Protein AF-A0A9D7TM06-F1 (afdb_monomer)

Secondary structure (DSSP, 8-state):
------PPPHHHHHHHHHHHHHH-TT--HHHHHHHHHHHHHHHHTTT-SSB---HHHHHHHHT---HHHHHHHHHHHHHTTSEEEE---STTS--EEEEPEEEEETTEEEEEEEEETT-S-S-TTSTTS----------------HHHHTTSBTTTB-EEEEEEEEEETTS-EEE--------TTT-TTT-----TT---GGG----S-----------S--TTPPPPTT----S--

Sequence (237 aa):
MSKSINQVNYIRHLENFLSIVNYGDFIHFGHVALYVSLFRIWNINYFANPFSPSRGEIMSHAGIKSKDAFYRNLKELDALDLIRYYPSKSRYEHSYYCISTIEHLESGFRVDVWGLTHHNSLNKTIQSKIDFQTSAVEPQNKEVDINTKAKLFNGKGSLILEKSIFIDYSGHQKELRKNSTFNPLTDPRYASQIDNRISSPSNNSNHANHQNSQSGRSGLRPPGVQIDPDADYSVPL

Radius of gyration: 30.17 Å; Cα contacts (8 Å, |Δi|>4): 228; chains: 1; bounding box: 65×82×49 Å

Nearest PDB structures (foldseek):
  5hs7-assembly1_A  TM=6.155E-01  e=6.473E-02  Bacillus subtilis subsp. subtilis str. 168
  5hs8-assembly1_A  TM=6.805E-01  e=2.279E-01  Bacillus subtilis subsp. subtilis str. 168
  7bze-assembly1_A-2  TM=7.082E-01  e=2.896E-01  Bacillus subtilis subsp. subtilis str. 168
  2fsw-assembly1_A  TM=4.999E-01  e=6.873E-02  Porphyromonas gingivalis W83
  7bzg-assembly3_J  TM=7.205E-01  e=4.405E-01  Bacillus subtilis subsp. subtilis str. 168

pLDDT: mean 72.74, std 21.74, range [31.0, 97.81]

Solvent-accessible surface area (backbone atoms only — not comparable to full-atom values): 15321 Å² total; per-residue (Å²): 131,84,76,73,76,77,77,83,52,68,66,61,38,51,51,50,49,54,49,51,48,72,48,23,93,85,59,49,74,63,40,53,34,44,49,55,28,50,49,52,53,31,53,77,52,72,66,47,70,71,40,65,75,55,69,67,58,46,27,61,65,32,70,50,86,50,68,66,60,49,55,48,39,50,52,52,37,32,74,67,53,51,32,35,79,46,82,50,93,47,98,91,47,74,37,40,37,22,68,34,49,61,44,83,50,100,74,28,34,40,38,42,26,37,41,57,43,83,63,92,78,78,66,90,78,64,77,83,74,80,88,83,80,91,73,94,72,80,86,78,80,73,82,74,52,71,74,61,55,74,61,26,58,92,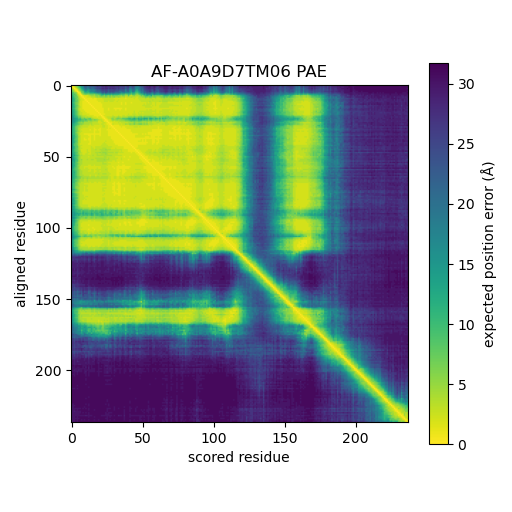72,63,21,43,83,42,78,72,50,44,36,34,36,36,71,82,50,52,77,44,73,57,73,74,76,73,73,82,44,85,90,74,39,78,92,60,55,65,73,76,65,82,76,80,60,69,85,83,76,73,72,90,77,87,80,89,72,87,79,72,87,76,84,74,71,96,67,83,90,84,76,84,80,69,90,84,68,82,81,85,70,83,132

Structure (mmCIF, N/CA/C/O backbone):
data_AF-A0A9D7TM06-F1
#
_entry.id   AF-A0A9D7TM06-F1
#
loop_
_atom_site.group_PDB
_atom_site.id
_atom_site.type_symbol
_atom_site.label_atom_id
_atom_site.label_alt_id
_atom_site.label_comp_id
_atom_site.label_asym_id
_atom_site.label_entity_id
_atom_site.label_seq_id
_atom_site.pdbx_PDB_ins_code
_atom_site.Cartn_x
_atom_site.Cartn_y
_atom_site.Cartn_z
_atom_site.occupancy
_atom_site.B_iso_or_equiv
_atom_site.auth_seq_id
_atom_site.auth_comp_id
_atom_site.auth_asym_id
_atom_site.auth_atom_id
_atom_site.pdbx_PDB_model_num
ATOM 1 N N . MET A 1 1 ? -22.746 -13.713 -13.845 1.00 31.02 1 MET A N 1
ATOM 2 C CA . MET A 1 1 ? -22.712 -12.264 -13.552 1.00 31.02 1 MET A CA 1
ATOM 3 C C . MET A 1 1 ? -21.279 -11.868 -13.239 1.00 31.02 1 MET A C 1
ATOM 5 O O . MET A 1 1 ? -20.796 -12.155 -12.151 1.00 31.02 1 MET A O 1
ATOM 9 N N . SER A 1 2 ? -20.569 -11.292 -14.209 1.00 32.03 2 SER A N 1
ATOM 10 C CA . SER A 1 2 ? -19.264 -10.675 -13.972 1.00 32.03 2 SER A CA 1
ATOM 11 C C . SER A 1 2 ? -19.482 -9.476 -13.056 1.00 32.03 2 SER A C 1
ATOM 13 O O . SER A 1 2 ? -20.069 -8.480 -13.476 1.00 32.03 2 SER A O 1
ATOM 15 N N . LYS A 1 3 ? -19.084 -9.598 -11.787 1.00 37.78 3 LYS A N 1
ATOM 16 C CA . LYS A 1 3 ? -19.071 -8.479 -10.846 1.00 37.78 3 LYS A CA 1
ATOM 17 C C . LYS A 1 3 ? -18.217 -7.389 -11.498 1.00 37.78 3 LYS A C 1
ATOM 19 O O . LYS A 1 3 ? -17.018 -7.586 -11.670 1.00 37.78 3 LYS A O 1
ATOM 24 N N . SER A 1 4 ? -18.858 -6.314 -11.958 1.00 38.81 4 SER A N 1
ATOM 25 C CA . SER A 1 4 ? -18.178 -5.096 -12.395 1.00 38.81 4 SER A CA 1
ATOM 26 C C . SER A 1 4 ? -17.166 -4.758 -11.307 1.00 38.81 4 SER A C 1
ATOM 28 O O . SER A 1 4 ? -17.556 -4.599 -10.149 1.00 38.81 4 SER A O 1
ATOM 30 N N . ILE A 1 5 ? -15.876 -4.739 -11.646 1.00 53.94 5 ILE A N 1
ATOM 31 C CA . ILE A 1 5 ? -14.849 -4.227 -10.744 1.00 53.94 5 ILE A CA 1
ATOM 32 C C . ILE A 1 5 ? -15.263 -2.781 -10.488 1.00 53.94 5 ILE A C 1
ATOM 34 O O . ILE A 1 5 ? -15.218 -1.966 -11.406 1.00 53.94 5 ILE A O 1
ATOM 38 N N . ASN A 1 6 ? -15.769 -2.494 -9.286 1.00 60.62 6 ASN A N 1
ATOM 39 C CA . ASN A 1 6 ? -16.094 -1.136 -8.876 1.00 60.62 6 ASN A CA 1
ATOM 40 C C . ASN A 1 6 ? -14.833 -0.303 -9.086 1.00 60.62 6 ASN A C 1
ATOM 42 O O . ASN A 1 6 ? -13.817 -0.517 -8.426 1.00 60.62 6 ASN A O 1
ATOM 46 N N . GLN A 1 7 ? -14.882 0.589 -10.070 1.00 79.44 7 GLN A N 1
ATOM 47 C CA . GLN A 1 7 ? -13.767 1.452 -10.408 1.00 79.44 7 GLN A CA 1
ATOM 48 C C . GLN A 1 7 ? -13.415 2.289 -9.173 1.00 79.44 7 GLN A C 1
ATOM 50 O O . GLN A 1 7 ? -14.271 2.987 -8.624 1.00 79.44 7 GLN A O 1
ATOM 55 N N . VAL A 1 8 ? -12.167 2.188 -8.708 1.00 85.19 8 V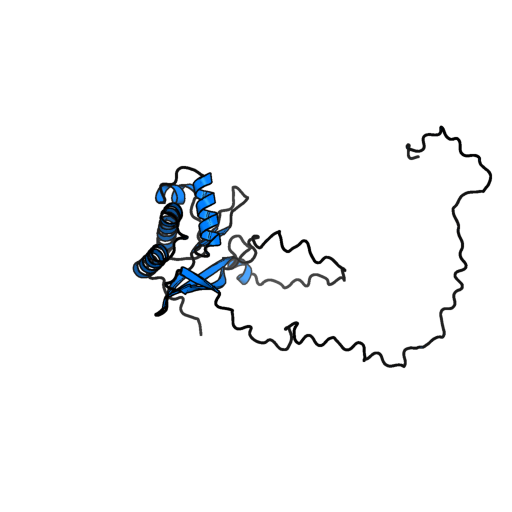AL A N 1
ATOM 56 C CA . VAL A 1 8 ? -11.709 2.909 -7.516 1.00 85.19 8 VAL A CA 1
ATOM 57 C C . VAL A 1 8 ? -11.765 4.407 -7.798 1.00 85.19 8 VAL A C 1
ATOM 59 O O . VAL A 1 8 ? -11.163 4.904 -8.750 1.00 85.19 8 VAL A O 1
ATOM 62 N N . ASN A 1 9 ? -12.495 5.141 -6.964 1.00 91.62 9 ASN A N 1
ATOM 63 C CA . ASN A 1 9 ? -12.506 6.595 -7.014 1.00 91.62 9 ASN A CA 1
ATOM 64 C C . ASN A 1 9 ? -11.361 7.131 -6.148 1.00 91.62 9 ASN A C 1
ATOM 66 O O . ASN A 1 9 ? -11.360 6.915 -4.937 1.00 91.62 9 ASN A O 1
ATOM 70 N N . TYR A 1 10 ? -10.423 7.852 -6.770 1.00 92.81 10 TYR A N 1
ATOM 71 C CA . TYR A 1 10 ? -9.240 8.399 -6.101 1.00 92.81 10 TYR A CA 1
ATOM 72 C C . TYR A 1 10 ? -9.589 9.224 -4.855 1.00 92.81 10 TYR A C 1
ATOM 74 O O . TYR A 1 10 ? -9.059 8.979 -3.776 1.00 92.81 10 TYR A O 1
ATOM 82 N N . ILE A 1 11 ? -10.499 10.190 -5.011 1.00 94.50 11 ILE A N 1
ATOM 83 C CA . ILE A 1 11 ? -10.832 11.163 -3.966 1.00 94.50 11 ILE A CA 1
ATOM 84 C C . ILE A 1 11 ? -11.538 10.460 -2.811 1.00 94.50 11 ILE A C 1
ATOM 86 O O . ILE A 1 11 ? -11.155 10.637 -1.662 1.00 94.50 11 ILE A O 1
ATOM 90 N N . ARG A 1 12 ? -12.533 9.616 -3.114 1.00 94.38 12 ARG A N 1
ATOM 91 C CA . ARG A 1 12 ? -13.278 8.893 -2.073 1.00 94.38 12 ARG A CA 1
ATOM 92 C C . ARG A 1 12 ? -12.391 7.922 -1.310 1.00 94.38 12 ARG A C 1
ATOM 94 O O . ARG A 1 12 ? -12.513 7.825 -0.100 1.00 94.38 12 ARG A O 1
ATOM 101 N N . HIS A 1 13 ? -11.517 7.194 -2.000 1.00 95.06 13 HIS A N 1
ATOM 102 C CA . HIS A 1 13 ? -10.634 6.235 -1.341 1.00 95.06 13 HIS A CA 1
ATOM 103 C C . HIS A 1 13 ? -9.635 6.945 -0.417 1.00 95.06 13 HIS A C 1
ATOM 105 O O . HIS A 1 13 ? -9.478 6.530 0.730 1.00 95.06 13 HIS A O 1
ATOM 111 N N . LEU A 1 14 ? -9.066 8.073 -0.861 1.00 95.94 14 LEU A N 1
ATOM 112 C CA . LEU A 1 14 ? -8.208 8.909 -0.021 1.00 95.94 14 LEU A CA 1
ATOM 113 C C . LEU A 1 14 ? -8.959 9.475 1.192 1.00 95.94 14 LEU A C 1
ATOM 115 O O . LEU A 1 14 ? -8.451 9.387 2.304 1.00 95.94 14 LEU A O 1
ATOM 119 N N . GLU A 1 15 ? -10.165 10.009 0.996 1.00 95.56 15 GLU A N 1
ATOM 120 C CA . GLU A 1 15 ? -10.996 10.542 2.084 1.00 95.56 15 GLU A CA 1
ATOM 121 C C . GLU A 1 15 ? -11.345 9.458 3.111 1.00 95.56 15 GLU A C 1
ATOM 123 O O . GLU A 1 15 ? -11.234 9.669 4.320 1.00 95.56 15 GLU A O 1
ATOM 128 N N . ASN A 1 16 ? -11.695 8.259 2.638 1.00 94.81 16 ASN A N 1
ATOM 129 C CA . ASN A 1 16 ? -11.976 7.119 3.503 1.00 94.81 16 ASN A CA 1
ATOM 130 C C . ASN A 1 16 ? -10.738 6.714 4.309 1.00 94.81 16 ASN A C 1
ATOM 132 O O . ASN A 1 16 ? -10.839 6.451 5.505 1.00 94.81 16 ASN A O 1
ATOM 136 N N . PHE A 1 17 ? -9.562 6.685 3.677 1.00 95.50 17 PHE A N 1
ATOM 137 C CA . PHE A 1 17 ? -8.311 6.417 4.378 1.00 95.50 17 PHE A CA 1
ATOM 138 C C . PHE A 1 17 ? -8.023 7.482 5.443 1.00 95.50 17 PHE A C 1
ATOM 140 O O . PHE A 1 17 ? -7.767 7.130 6.590 1.00 95.50 17 PHE A O 1
ATOM 147 N N . LEU A 1 18 ? -8.108 8.771 5.103 1.00 95.06 18 LEU A N 1
ATOM 148 C CA . LEU A 1 18 ? -7.878 9.864 6.055 1.00 95.06 18 LEU A CA 1
ATOM 149 C C . LEU A 1 18 ? -8.887 9.851 7.209 1.00 95.06 18 LEU A C 1
ATOM 151 O O . LEU A 1 18 ? -8.522 10.145 8.345 1.00 95.06 18 LEU A O 1
ATOM 155 N N . SER A 1 19 ? -10.124 9.437 6.948 1.00 93.44 19 SER A N 1
ATOM 156 C CA . SER A 1 19 ? -11.117 9.207 7.995 1.00 93.44 19 SER A CA 1
ATOM 157 C C . SER A 1 19 ? -10.675 8.091 8.945 1.00 93.44 19 SER A C 1
ATOM 159 O O . SER A 1 19 ? -10.688 8.290 10.155 1.00 93.44 19 SER A O 1
ATOM 161 N N . ILE A 1 20 ? -10.198 6.950 8.431 1.00 92.62 20 ILE A N 1
ATOM 162 C CA . ILE A 1 20 ? -9.644 5.868 9.267 1.00 92.62 20 ILE A CA 1
ATOM 163 C C . ILE A 1 20 ? -8.461 6.369 10.112 1.00 92.62 20 ILE A C 1
ATOM 165 O O . ILE A 1 20 ? -8.359 5.996 11.276 1.00 92.62 20 ILE A O 1
ATOM 169 N N . VAL A 1 21 ? -7.599 7.233 9.563 1.00 93.56 21 VAL A N 1
ATOM 170 C CA . VAL A 1 21 ? -6.496 7.862 10.317 1.00 93.56 21 VAL A CA 1
ATOM 171 C C . VAL A 1 21 ? -7.015 8.744 11.453 1.00 93.56 21 VAL A C 1
ATOM 173 O O . VAL A 1 21 ? -6.424 8.754 12.524 1.00 93.56 21 VAL A O 1
ATOM 176 N N . ASN A 1 22 ? -8.108 9.474 11.236 1.00 91.25 22 ASN A N 1
ATOM 177 C CA . ASN A 1 22 ? -8.695 10.352 12.247 1.00 91.25 22 ASN A CA 1
ATOM 178 C C . ASN A 1 22 ? -9.338 9.559 13.398 1.00 91.25 22 ASN A C 1
ATOM 180 O O . ASN A 1 22 ? -9.182 9.910 14.562 1.00 91.25 22 ASN A O 1
ATOM 184 N N . TYR A 1 23 ? -10.039 8.468 13.080 1.00 86.62 23 TYR A N 1
ATOM 185 C CA . TYR A 1 23 ? -10.716 7.643 14.087 1.00 86.62 23 TYR A CA 1
ATOM 186 C C . TYR A 1 23 ? -9.804 6.600 14.753 1.00 86.62 23 TYR A C 1
ATOM 188 O O . TYR A 1 23 ? -10.148 6.070 15.807 1.00 86.62 23 TYR A O 1
ATOM 196 N N . GLY A 1 24 ? -8.677 6.251 14.128 1.00 81.50 24 GLY A N 1
ATOM 197 C CA . GLY A 1 24 ? -7.798 5.173 14.568 1.00 81.50 24 GLY A CA 1
ATOM 198 C C . GLY A 1 24 ? -6.464 5.66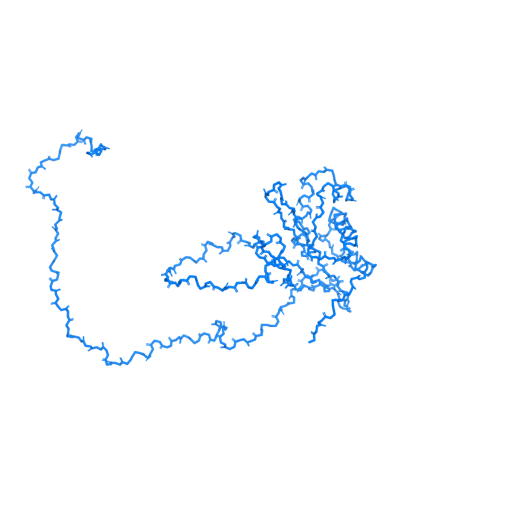0 15.130 1.00 81.50 24 GLY A C 1
ATOM 199 O O . GLY A 1 24 ? -5.576 6.045 14.376 1.00 81.50 24 GLY A O 1
ATOM 200 N N . ASP A 1 25 ? -6.250 5.475 16.435 1.00 83.69 25 ASP A N 1
ATOM 201 C CA . ASP A 1 25 ? -4.984 5.815 17.117 1.00 83.69 25 ASP A CA 1
ATOM 202 C C . ASP A 1 25 ? -3.790 4.908 16.739 1.00 83.69 25 ASP A C 1
ATOM 204 O O . ASP A 1 25 ? -2.656 5.120 17.170 1.00 83.69 25 ASP A O 1
ATOM 208 N N . PHE A 1 26 ? -4.015 3.871 15.929 1.00 86.38 26 PHE A N 1
ATOM 209 C CA . PHE A 1 26 ? -2.986 2.914 15.510 1.00 86.38 26 PHE A CA 1
ATOM 210 C C . PHE A 1 26 ? -2.179 3.372 14.280 1.00 86.38 26 PHE A C 1
ATOM 212 O O . PHE A 1 26 ? -1.196 2.721 13.908 1.00 86.38 26 PHE A O 1
ATOM 219 N N . ILE A 1 27 ? -2.567 4.474 13.622 1.00 92.00 27 ILE A N 1
ATOM 220 C CA . ILE A 1 27 ? -1.874 4.982 12.432 1.00 92.00 27 ILE A CA 1
ATOM 221 C C . ILE A 1 27 ? -0.947 6.143 12.798 1.00 92.00 27 ILE A C 1
ATOM 223 O O . ILE A 1 27 ? -1.370 7.251 13.101 1.00 92.00 27 ILE A O 1
ATOM 227 N N . HIS A 1 28 ? 0.356 5.903 12.691 1.00 91.88 28 HIS A N 1
ATOM 228 C CA . HIS A 1 28 ? 1.386 6.908 12.906 1.00 91.88 28 HIS A CA 1
ATOM 229 C C . HIS A 1 28 ? 1.685 7.717 11.627 1.00 91.88 28 HIS A C 1
ATOM 231 O O . HIS A 1 28 ? 1.436 7.252 10.513 1.00 91.88 28 HIS A O 1
ATOM 237 N N . PHE A 1 29 ? 2.307 8.900 11.747 1.00 94.44 29 PHE A N 1
ATOM 238 C CA . PHE A 1 29 ? 2.603 9.772 10.593 1.00 94.44 29 PHE A CA 1
ATOM 239 C C . PHE A 1 29 ? 3.397 9.059 9.482 1.00 94.44 29 PHE A C 1
ATOM 241 O O . PHE A 1 29 ? 3.190 9.309 8.294 1.00 94.44 29 PHE A O 1
ATOM 248 N N . GLY A 1 30 ? 4.298 8.147 9.863 1.00 95.69 30 GLY A N 1
ATOM 249 C CA . GLY A 1 30 ? 5.103 7.367 8.923 1.00 95.69 30 GLY A CA 1
ATOM 250 C C . GLY A 1 30 ? 4.262 6.410 8.074 1.00 95.69 30 GLY A C 1
ATOM 251 O O . GLY A 1 30 ? 4.527 6.260 6.880 1.00 95.69 30 GLY A O 1
ATOM 252 N N . HIS A 1 31 ? 3.204 5.837 8.655 1.00 96.12 31 HIS A N 1
ATOM 253 C CA . HIS A 1 31 ? 2.228 5.021 7.936 1.00 96.12 31 HIS A CA 1
ATOM 254 C C . HIS A 1 31 ? 1.462 5.870 6.922 1.00 96.12 31 HIS A C 1
ATOM 256 O O . HIS A 1 31 ? 1.348 5.469 5.768 1.00 96.12 31 HIS A O 1
ATOM 262 N N . VAL A 1 32 ? 1.000 7.061 7.323 1.00 97.19 32 VAL A N 1
ATOM 263 C CA . VAL A 1 32 ? 0.274 7.990 6.439 1.00 97.19 32 VAL A CA 1
ATOM 264 C C . VAL A 1 32 ? 1.130 8.363 5.228 1.00 97.19 32 VAL A C 1
ATOM 266 O O . VAL A 1 32 ? 0.693 8.202 4.090 1.00 97.19 32 VAL A O 1
ATOM 269 N N . ALA A 1 33 ? 2.375 8.790 5.454 1.00 97.44 33 ALA A N 1
ATOM 270 C CA . ALA A 1 33 ? 3.288 9.182 4.381 1.00 97.44 33 ALA A CA 1
ATOM 271 C C . ALA A 1 33 ? 3.572 8.029 3.402 1.00 97.44 33 ALA A C 1
ATOM 273 O O . ALA A 1 33 ? 3.535 8.210 2.180 1.00 97.44 33 ALA A O 1
ATOM 274 N N . LEU A 1 34 ? 3.826 6.827 3.931 1.00 97.75 34 LEU A N 1
ATOM 275 C CA . LEU A 1 34 ? 4.101 5.647 3.116 1.00 97.75 34 LEU A CA 1
ATOM 276 C C . LEU A 1 34 ? 2.862 5.193 2.332 1.00 97.75 34 LEU A C 1
ATOM 278 O O . LEU A 1 34 ? 2.968 4.892 1.142 1.00 97.75 34 LEU A O 1
ATOM 282 N N . TYR A 1 35 ? 1.691 5.191 2.970 1.00 97.75 35 TYR A N 1
ATOM 283 C CA . TYR A 1 35 ? 0.434 4.798 2.344 1.00 97.75 35 TYR A CA 1
ATOM 284 C C . TYR A 1 35 ? 0.042 5.743 1.210 1.00 97.75 35 TYR A C 1
ATOM 286 O O . TYR A 1 35 ? -0.210 5.282 0.102 1.00 97.75 35 TYR A O 1
ATOM 294 N N . VAL A 1 36 ? 0.065 7.061 1.439 1.00 97.50 36 VAL A N 1
ATOM 295 C CA . VAL A 1 36 ? -0.262 8.061 0.405 1.00 97.50 36 VAL A CA 1
ATOM 296 C C . VAL A 1 36 ? 0.689 7.948 -0.790 1.00 97.50 36 VAL A C 1
ATOM 298 O O . VAL A 1 36 ? 0.268 8.065 -1.941 1.00 97.50 36 VAL A O 1
ATOM 301 N N . SER A 1 37 ? 1.963 7.648 -0.538 1.00 97.81 37 SER A N 1
ATOM 302 C CA . SER A 1 37 ? 2.956 7.431 -1.595 1.00 97.81 37 SER A CA 1
ATOM 303 C C . SER A 1 37 ? 2.647 6.195 -2.435 1.00 97.81 37 SER A C 1
ATOM 305 O O . SER A 1 37 ? 2.640 6.270 -3.664 1.00 97.81 37 SER A O 1
ATOM 307 N N . LEU A 1 38 ? 2.342 5.068 -1.785 1.00 97.50 38 LEU A N 1
ATOM 308 C CA . LEU A 1 38 ? 1.906 3.848 -2.464 1.00 97.50 38 LEU A CA 1
ATOM 309 C C . LEU A 1 38 ? 0.600 4.076 -3.231 1.00 97.50 38 LEU A C 1
ATOM 311 O O . LEU A 1 38 ? 0.495 3.659 -4.379 1.00 97.50 38 LEU A O 1
ATOM 315 N N . PHE A 1 39 ? -0.359 4.787 -2.638 1.00 97.19 39 PHE A N 1
ATOM 316 C CA . PHE A 1 39 ? -1.648 5.104 -3.245 1.00 97.19 39 PHE A CA 1
ATOM 317 C C . PHE A 1 39 ? -1.501 5.961 -4.506 1.00 97.19 39 PHE A C 1
ATOM 319 O O . PHE A 1 39 ? -2.115 5.666 -5.531 1.00 97.19 39 PHE A O 1
ATOM 326 N N . ARG A 1 40 ? -0.623 6.971 -4.481 1.00 96.56 40 ARG A N 1
ATOM 327 C CA . ARG A 1 40 ? -0.288 7.769 -5.667 1.00 96.56 40 ARG A CA 1
ATOM 328 C C . ARG A 1 40 ? 0.284 6.896 -6.783 1.00 96.56 40 ARG A C 1
ATOM 330 O O . ARG A 1 40 ? -0.126 7.022 -7.933 1.00 96.56 40 ARG A O 1
ATOM 337 N N . ILE A 1 41 ? 1.222 6.008 -6.458 1.00 96.81 41 ILE A N 1
ATOM 338 C CA . ILE A 1 41 ? 1.817 5.106 -7.450 1.00 96.81 41 ILE A CA 1
ATOM 339 C C . ILE A 1 41 ? 0.772 4.116 -7.983 1.00 96.81 41 ILE A C 1
ATOM 341 O O . ILE A 1 41 ? 0.729 3.836 -9.179 1.00 96.81 41 ILE A O 1
ATOM 345 N N . TRP A 1 42 ? -0.112 3.616 -7.126 1.00 96.06 42 TRP A N 1
ATOM 346 C CA . TRP A 1 42 ? -1.211 2.742 -7.523 1.00 96.06 42 TRP A CA 1
ATOM 347 C C . TRP A 1 42 ? -2.198 3.447 -8.460 1.00 96.06 42 TRP A C 1
ATOM 349 O O . TRP A 1 42 ? -2.625 2.857 -9.448 1.00 96.06 42 TRP A O 1
ATOM 359 N N . ASN A 1 43 ? -2.481 4.731 -8.227 1.00 95.31 43 ASN A N 1
ATOM 360 C CA . ASN A 1 43 ? -3.278 5.559 -9.132 1.00 95.31 43 ASN A CA 1
ATOM 361 C C . ASN A 1 43 ? -2.626 5.723 -10.515 1.00 95.31 43 ASN A C 1
ATOM 363 O O . ASN A 1 43 ? -3.315 5.574 -11.521 1.00 95.31 43 ASN A O 1
ATOM 367 N N . ILE A 1 44 ? -1.310 5.962 -10.573 1.00 94.56 44 ILE A N 1
ATOM 368 C CA . ILE A 1 44 ? -0.560 6.015 -11.843 1.00 94.56 44 ILE A CA 1
ATOM 369 C C . ILE A 1 44 ? -0.647 4.671 -12.585 1.00 94.56 44 ILE A C 1
ATOM 371 O O . ILE A 1 44 ? -0.730 4.642 -13.809 1.00 94.56 44 ILE A O 1
ATOM 375 N N . ASN A 1 45 ? -0.702 3.561 -11.845 1.00 93.50 45 ASN A N 1
ATOM 376 C CA . ASN A 1 45 ? -0.924 2.214 -12.374 1.00 93.50 45 ASN A CA 1
ATOM 377 C C . ASN A 1 45 ? -2.419 1.868 -12.558 1.00 93.50 45 ASN A C 1
ATOM 379 O O . ASN A 1 45 ? -2.782 0.692 -12.556 1.00 93.50 45 ASN A O 1
ATOM 383 N N . TYR A 1 46 ? -3.298 2.868 -12.694 1.00 92.12 46 TYR A N 1
ATOM 384 C CA . TYR A 1 46 ? -4.742 2.708 -12.926 1.00 92.12 46 TYR A CA 1
ATOM 385 C C . TYR A 1 46 ? -5.459 1.819 -11.900 1.00 92.12 46 TYR A C 1
ATOM 387 O O . TYR A 1 46 ? -6.410 1.112 -12.231 1.00 92.12 46 TYR A O 1
ATOM 395 N N . PHE A 1 47 ? -5.003 1.851 -10.646 1.00 92.88 47 PHE A N 1
ATOM 396 C CA . PHE A 1 47 ? -5.512 1.022 -9.552 1.00 92.88 47 PHE A CA 1
ATOM 397 C C . PHE A 1 47 ? -5.411 -0.490 -9.816 1.00 92.88 47 PHE A C 1
ATOM 399 O O . PHE A 1 47 ? -6.177 -1.286 -9.269 1.00 92.88 47 PHE A O 1
ATOM 406 N N . ALA A 1 48 ? -4.443 -0.910 -10.635 1.00 90.94 48 ALA A N 1
ATOM 407 C CA . ALA A 1 48 ? -4.167 -2.316 -10.874 1.00 90.94 48 ALA A CA 1
ATOM 408 C C . ALA A 1 48 ? -3.406 -2.935 -9.692 1.00 90.94 48 ALA A C 1
ATOM 410 O O . ALA A 1 48 ? -2.350 -2.454 -9.282 1.00 90.94 48 ALA A O 1
ATOM 411 N N . ASN A 1 49 ? -3.945 -4.027 -9.155 1.00 91.38 49 ASN A N 1
ATOM 412 C CA . ASN A 1 49 ? -3.231 -4.915 -8.244 1.00 91.38 49 ASN A CA 1
ATOM 413 C C . ASN A 1 49 ? -2.819 -6.191 -9.001 1.00 91.38 49 ASN A C 1
ATOM 415 O O . ASN A 1 49 ? -3.598 -6.679 -9.824 1.00 91.38 49 ASN A O 1
ATOM 419 N N . PRO A 1 50 ? -1.656 -6.784 -8.692 1.00 92.75 50 PRO A N 1
ATOM 420 C CA . PRO A 1 50 ? -0.532 -6.198 -7.969 1.00 92.75 50 PRO A CA 1
ATOM 421 C C . PRO A 1 50 ? 0.210 -5.162 -8.832 1.00 92.75 50 PRO A C 1
ATOM 423 O O . PRO A 1 50 ? 0.112 -5.163 -10.057 1.00 92.75 50 PRO A O 1
ATOM 426 N N . PHE A 1 51 ? 1.028 -4.333 -8.192 1.00 93.19 51 PHE A N 1
ATOM 427 C CA . PHE A 1 51 ? 1.965 -3.425 -8.859 1.00 93.19 51 PHE A CA 1
ATOM 428 C C . PHE A 1 51 ? 3.360 -3.545 -8.230 1.00 93.19 51 PHE A C 1
ATOM 430 O O . PHE A 1 51 ? 3.511 -4.047 -7.113 1.00 93.19 51 PHE A O 1
ATOM 437 N N . SER A 1 52 ? 4.399 -3.140 -8.964 1.00 93.62 52 SER A N 1
ATOM 438 C CA . SER A 1 52 ? 5.800 -3.406 -8.595 1.00 93.62 52 SER A CA 1
ATOM 439 C C . SER A 1 52 ? 6.715 -2.179 -8.714 1.00 93.62 52 SER A C 1
ATOM 441 O O . SER A 1 52 ? 7.643 -2.176 -9.529 1.00 93.62 52 SER A O 1
ATOM 443 N N . PRO A 1 53 ? 6.473 -1.114 -7.933 1.00 94.06 53 PRO A N 1
ATOM 444 C CA . PRO A 1 53 ? 7.295 0.081 -7.979 1.00 94.06 53 PRO A CA 1
ATOM 445 C C . PRO A 1 53 ? 8.655 -0.135 -7.327 1.00 94.06 53 PRO A C 1
ATOM 447 O O . PRO A 1 53 ? 8.857 -1.031 -6.499 1.00 94.06 53 PRO A O 1
ATOM 450 N N . SER A 1 54 ? 9.610 0.719 -7.689 1.00 93.25 54 SER A N 1
ATOM 451 C CA . SER A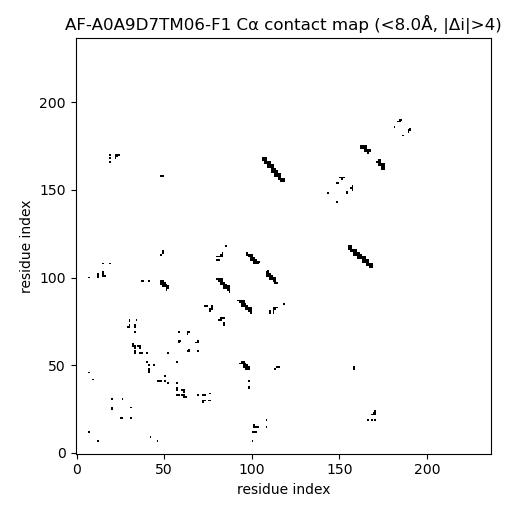 1 54 ? 10.944 0.643 -7.103 1.00 93.25 54 SER A CA 1
ATOM 452 C C . SER A 1 54 ? 10.927 1.158 -5.660 1.00 93.25 54 SER A C 1
ATOM 454 O O . SER A 1 54 ? 10.281 2.153 -5.338 1.00 93.25 54 SER A O 1
ATOM 456 N N . ARG A 1 55 ? 11.696 0.529 -4.761 1.00 94.12 55 ARG A N 1
ATOM 457 C CA . ARG A 1 55 ? 11.802 0.992 -3.362 1.00 94.12 55 ARG A CA 1
ATOM 458 C C . ARG A 1 55 ? 12.215 2.466 -3.266 1.00 94.12 55 ARG A C 1
ATOM 460 O O . ARG A 1 55 ? 11.705 3.184 -2.414 1.00 94.12 55 ARG A O 1
ATOM 467 N N . GLY A 1 56 ? 13.158 2.894 -4.110 1.00 95.12 56 GLY A N 1
ATOM 468 C CA . GLY A 1 56 ? 13.668 4.267 -4.115 1.00 95.12 56 GLY A CA 1
ATOM 469 C C . GLY A 1 56 ? 12.587 5.292 -4.455 1.00 95.12 56 GLY A C 1
ATOM 470 O O . GLY A 1 56 ? 12.501 6.320 -3.794 1.00 95.12 56 GLY A O 1
ATOM 471 N N . GLU A 1 57 ? 11.721 4.972 -5.414 1.00 95.75 57 GLU A N 1
ATOM 472 C CA . GLU A 1 57 ? 10.571 5.797 -5.789 1.00 95.75 57 GLU A CA 1
ATOM 473 C C . GLU A 1 57 ? 9.576 5.940 -4.631 1.00 95.75 57 GLU A C 1
ATOM 475 O O . GLU A 1 57 ? 9.224 7.060 -4.262 1.00 95.75 57 GLU A O 1
ATOM 480 N N . ILE A 1 58 ? 9.197 4.828 -3.985 1.00 97.19 58 ILE A N 1
ATOM 481 C CA . ILE A 1 58 ? 8.279 4.860 -2.833 1.00 97.19 58 ILE A CA 1
ATOM 482 C C . ILE A 1 58 ? 8.875 5.703 -1.697 1.00 97.19 58 ILE A C 1
ATOM 484 O O . ILE A 1 58 ? 8.203 6.566 -1.138 1.00 97.19 58 ILE A O 1
ATOM 488 N N . MET A 1 59 ? 10.150 5.472 -1.366 1.00 97.44 59 MET A N 1
ATOM 489 C CA . MET A 1 59 ? 10.855 6.207 -0.312 1.00 97.44 59 MET A CA 1
ATOM 490 C C . MET A 1 59 ? 10.951 7.704 -0.621 1.00 97.44 59 MET A C 1
ATOM 492 O O . MET A 1 59 ? 10.728 8.519 0.274 1.00 97.44 59 MET A O 1
ATOM 496 N N . SER A 1 60 ? 11.244 8.067 -1.874 1.00 97.06 60 SER A N 1
ATOM 497 C CA . SER A 1 60 ? 11.330 9.466 -2.298 1.00 97.06 60 SER A CA 1
ATOM 498 C C . SER A 1 60 ? 9.983 10.174 -2.201 1.00 97.06 60 SER A C 1
ATOM 500 O O . SER A 1 60 ? 9.941 11.315 -1.751 1.00 97.06 60 SER A O 1
ATOM 502 N N . HIS A 1 61 ? 8.888 9.514 -2.588 1.00 96.44 61 HIS A N 1
ATOM 503 C CA . HIS A 1 61 ? 7.546 10.082 -2.450 1.00 96.44 61 HIS A CA 1
ATOM 504 C C . HIS A 1 61 ? 7.122 10.214 -0.985 1.00 96.44 61 HIS A C 1
ATOM 506 O O . HIS A 1 61 ? 6.528 11.224 -0.617 1.00 96.44 61 HIS A O 1
ATOM 512 N N . ALA A 1 62 ? 7.494 9.247 -0.143 1.00 96.88 62 ALA A N 1
ATOM 513 C CA . ALA A 1 62 ? 7.147 9.249 1.277 1.00 96.88 62 ALA A CA 1
ATOM 514 C C . ALA A 1 62 ? 8.033 10.178 2.121 1.00 96.88 62 ALA A C 1
ATOM 516 O O . ALA A 1 62 ? 7.786 10.346 3.313 1.00 96.88 62 ALA A O 1
ATOM 517 N N . GLY A 1 63 ? 9.107 10.730 1.546 1.00 96.44 63 GLY A N 1
ATOM 518 C CA . GLY A 1 63 ? 10.109 11.498 2.288 1.00 96.44 63 GLY A CA 1
ATOM 519 C C . GLY A 1 63 ? 10.914 10.657 3.290 1.00 96.44 63 GLY A C 1
ATOM 520 O O . GLY A 1 63 ? 11.549 11.205 4.192 1.00 96.44 63 GLY A O 1
ATOM 521 N N . ILE A 1 64 ? 10.914 9.327 3.154 1.00 96.62 64 ILE A N 1
ATOM 522 C CA . ILE A 1 64 ? 11.617 8.413 4.061 1.00 96.62 64 ILE A CA 1
ATOM 523 C C . ILE A 1 64 ? 13.050 8.216 3.568 1.00 96.62 64 ILE A C 1
ATOM 525 O O . ILE A 1 64 ? 13.280 7.710 2.475 1.00 96.62 64 ILE A O 1
ATOM 529 N N . LYS A 1 65 ? 14.036 8.550 4.405 1.00 95.31 65 LYS A N 1
ATOM 530 C CA . LYS A 1 65 ? 15.466 8.389 4.072 1.00 95.31 65 LYS A CA 1
ATOM 531 C C . LYS A 1 65 ? 16.068 7.071 4.571 1.00 95.31 65 LYS A C 1
ATOM 533 O O . LYS A 1 65 ? 16.987 6.539 3.956 1.00 95.31 65 LYS A O 1
ATOM 538 N N . SER A 1 66 ? 15.555 6.532 5.678 1.00 96.75 66 SER A N 1
ATOM 539 C CA . SER A 1 66 ? 16.068 5.298 6.286 1.00 96.75 66 SER A CA 1
ATOM 540 C C . SER A 1 66 ? 15.377 4.059 5.718 1.00 96.75 66 SER A C 1
ATOM 542 O O . SER A 1 66 ? 14.148 3.968 5.715 1.00 96.75 66 SER A O 1
ATOM 544 N N . LYS A 1 67 ? 16.174 3.074 5.283 1.00 95.94 67 LYS A N 1
ATOM 545 C CA . LYS A 1 67 ? 15.669 1.769 4.822 1.00 95.94 67 LYS A CA 1
ATOM 546 C C . LYS A 1 67 ? 14.953 1.021 5.945 1.00 95.94 67 LYS A C 1
ATOM 548 O O . LYS A 1 67 ? 13.906 0.430 5.704 1.00 95.94 67 LYS A O 1
ATOM 553 N N . ASP A 1 68 ? 15.481 1.083 7.162 1.00 96.38 68 ASP A N 1
ATOM 554 C CA . ASP A 1 68 ? 14.900 0.380 8.308 1.00 96.38 68 ASP A CA 1
ATOM 555 C C . ASP A 1 68 ? 13.550 0.981 8.685 1.00 96.38 68 ASP A C 1
ATOM 557 O O . ASP A 1 68 ? 12.584 0.255 8.908 1.00 96.38 68 ASP A O 1
ATOM 561 N N . ALA A 1 69 ? 13.455 2.315 8.668 1.00 95.81 69 ALA A N 1
ATOM 562 C CA . ALA A 1 69 ? 12.184 2.999 8.860 1.00 95.81 69 ALA A CA 1
ATOM 563 C C . ALA A 1 69 ? 11.179 2.616 7.765 1.00 95.81 69 ALA A C 1
ATOM 565 O O . ALA A 1 69 ? 10.033 2.316 8.086 1.00 95.81 69 ALA A O 1
ATOM 566 N N . PHE A 1 70 ? 11.600 2.567 6.496 1.00 96.88 70 PHE A N 1
ATOM 567 C CA . PHE A 1 70 ? 10.739 2.133 5.393 1.00 96.88 70 PHE A CA 1
ATOM 568 C C . PHE A 1 70 ? 10.168 0.730 5.635 1.00 96.88 70 PHE A C 1
ATOM 570 O O . PHE A 1 70 ? 8.953 0.558 5.621 1.00 96.88 70 PHE A O 1
ATOM 577 N N . TYR A 1 71 ? 11.017 -0.264 5.912 1.00 95.88 71 TYR A N 1
ATOM 578 C CA . TYR A 1 71 ? 10.552 -1.640 6.109 1.00 95.88 71 TYR A CA 1
ATOM 579 C C . TYR A 1 71 ? 9.745 -1.829 7.395 1.00 95.88 71 TYR A C 1
ATOM 581 O O . TYR A 1 71 ? 8.858 -2.679 7.413 1.00 95.88 71 TYR A O 1
ATOM 589 N N . ARG A 1 72 ? 10.022 -1.056 8.452 1.00 95.94 72 ARG A N 1
ATOM 590 C CA . ARG A 1 72 ? 9.211 -1.060 9.676 1.00 95.94 72 ARG A CA 1
ATOM 591 C C . ARG A 1 72 ? 7.784 -0.587 9.386 1.00 95.94 72 ARG A C 1
ATOM 593 O O . ARG A 1 72 ? 6.864 -1.382 9.540 1.00 95.94 72 ARG A O 1
ATOM 600 N N . ASN A 1 73 ? 7.632 0.624 8.840 1.00 96.69 73 ASN A N 1
ATOM 601 C CA . ASN A 1 73 ? 6.317 1.180 8.491 1.00 96.69 73 ASN A CA 1
ATOM 602 C C . ASN A 1 73 ? 5.581 0.302 7.463 1.00 96.69 73 ASN A C 1
ATOM 604 O O . ASN A 1 73 ? 4.361 0.188 7.505 1.00 96.69 73 ASN A O 1
ATOM 608 N N . LEU A 1 74 ? 6.309 -0.330 6.534 1.00 96.25 74 LEU A N 1
ATOM 609 C CA . LEU A 1 74 ? 5.720 -1.225 5.537 1.00 96.25 74 LEU A CA 1
ATOM 610 C C . LEU A 1 74 ? 5.133 -2.493 6.171 1.00 96.25 74 LEU A C 1
ATOM 612 O O . LEU A 1 74 ? 4.036 -2.899 5.807 1.00 96.25 74 LEU A O 1
ATOM 616 N N . LYS A 1 75 ? 5.848 -3.107 7.124 1.00 95.19 75 LYS A N 1
ATOM 617 C CA . LYS A 1 75 ? 5.353 -4.273 7.873 1.00 95.19 75 LYS A CA 1
ATOM 618 C C . LYS A 1 75 ? 4.177 -3.913 8.775 1.00 95.19 75 LYS A C 1
ATOM 620 O O . LYS A 1 75 ? 3.255 -4.707 8.900 1.00 95.19 75 LYS A O 1
ATOM 625 N N . GLU A 1 76 ? 4.215 -2.738 9.394 1.00 95.50 76 GLU A N 1
ATOM 626 C CA . GLU A 1 76 ? 3.123 -2.235 10.231 1.00 95.50 76 GLU A CA 1
ATOM 627 C C . GLU A 1 76 ? 1.864 -1.984 9.386 1.00 95.50 76 GLU A C 1
ATOM 629 O O . GLU A 1 76 ? 0.793 -2.462 9.742 1.00 95.50 76 GLU A O 1
ATOM 634 N N . LEU A 1 77 ? 1.987 -1.353 8.212 1.00 95.56 77 LEU A N 1
ATOM 635 C CA . LEU A 1 77 ? 0.868 -1.189 7.272 1.00 95.56 77 LEU A CA 1
ATOM 636 C C . LEU A 1 77 ? 0.303 -2.521 6.752 1.00 95.56 77 LEU A C 1
ATOM 638 O O . LEU A 1 77 ? -0.907 -2.627 6.557 1.00 95.56 77 LEU A O 1
ATOM 642 N N . ASP A 1 78 ? 1.159 -3.519 6.519 1.00 95.06 78 ASP A N 1
ATOM 643 C CA . ASP A 1 78 ? 0.732 -4.869 6.128 1.00 95.06 78 ASP A CA 1
ATOM 644 C C . ASP A 1 78 ? -0.040 -5.558 7.267 1.00 95.06 78 ASP A C 1
ATOM 646 O O . ASP A 1 78 ? -1.113 -6.121 7.057 1.00 95.06 78 ASP A O 1
ATOM 650 N N . ALA A 1 79 ? 0.436 -5.419 8.508 1.00 93.00 79 ALA A N 1
ATOM 651 C CA . ALA A 1 79 ? -0.261 -5.919 9.694 1.00 93.00 79 ALA A CA 1
ATOM 652 C C . ALA A 1 79 ? -1.623 -5.239 9.929 1.00 93.00 79 ALA A C 1
ATOM 654 O O . ALA A 1 79 ? -2.525 -5.863 10.479 1.00 93.00 79 ALA A O 1
ATOM 655 N N . LEU A 1 80 ? -1.784 -3.987 9.487 1.00 92.50 80 LEU A N 1
ATOM 656 C CA . LEU A 1 80 ? -3.053 -3.254 9.510 1.00 92.50 80 LEU A CA 1
ATOM 657 C C . LEU A 1 80 ? -4.002 -3.624 8.358 1.00 92.50 80 LEU A C 1
ATOM 659 O O . LEU A 1 80 ? -5.061 -3.014 8.236 1.00 92.50 80 LEU A O 1
ATOM 663 N N . ASP A 1 81 ? -3.632 -4.584 7.503 1.00 94.44 81 ASP A N 1
ATOM 664 C CA . ASP A 1 81 ? -4.422 -5.041 6.352 1.00 94.44 81 ASP A CA 1
ATOM 665 C C . ASP A 1 81 ? -4.746 -3.942 5.319 1.00 94.44 81 ASP A C 1
ATOM 667 O O . ASP A 1 81 ? -5.625 -4.098 4.467 1.00 94.44 81 ASP A O 1
ATOM 671 N N . LEU A 1 82 ? -4.017 -2.826 5.351 1.00 94.81 82 LEU A N 1
ATOM 672 C CA . LEU A 1 82 ? -4.178 -1.724 4.399 1.00 94.81 82 LEU A CA 1
ATOM 673 C C . LEU A 1 82 ? -3.437 -1.984 3.084 1.00 94.81 82 LEU A C 1
ATOM 675 O O . LEU A 1 82 ? -3.830 -1.476 2.030 1.00 94.81 82 LEU A O 1
ATOM 679 N N . ILE A 1 83 ? -2.363 -2.768 3.151 1.00 95.94 83 ILE A N 1
ATOM 680 C CA . ILE A 1 83 ? -1.562 -3.201 2.009 1.00 95.94 83 ILE A CA 1
ATOM 681 C C . ILE A 1 83 ? -1.156 -4.665 2.193 1.00 95.94 83 ILE A C 1
ATOM 683 O O . ILE A 1 83 ? -1.171 -5.178 3.305 1.00 95.94 83 ILE A O 1
ATOM 687 N N . ARG A 1 84 ? -0.707 -5.307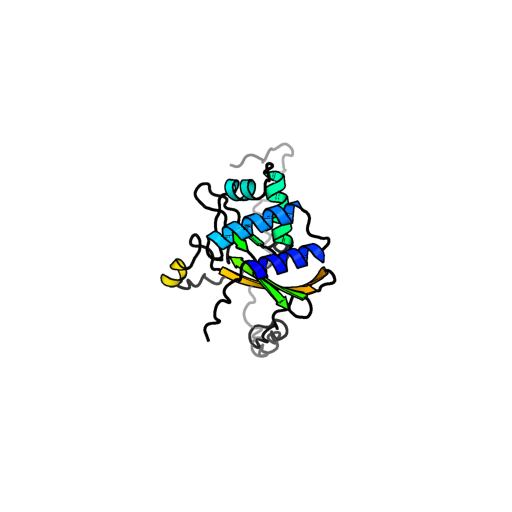 1.116 1.00 94.69 84 ARG A N 1
ATOM 688 C CA . ARG A 1 84 ? 0.079 -6.545 1.162 1.00 94.69 84 ARG A CA 1
ATOM 689 C C . ARG A 1 84 ? 1.419 -6.324 0.492 1.00 94.69 84 ARG A C 1
ATOM 691 O O . ARG A 1 84 ? 1.469 -5.779 -0.614 1.00 94.69 84 ARG A O 1
ATOM 698 N N . TYR A 1 85 ? 2.495 -6.764 1.142 1.00 93.69 85 TYR A N 1
ATOM 699 C CA . TYR A 1 85 ? 3.847 -6.676 0.600 1.00 93.69 85 TYR A CA 1
ATOM 700 C C . TYR A 1 85 ? 4.451 -8.057 0.339 1.00 93.69 85 TYR A C 1
ATOM 702 O O . TYR A 1 85 ? 4.562 -8.897 1.228 1.00 93.69 85 TYR A O 1
ATOM 710 N N . TYR A 1 86 ? 4.930 -8.259 -0.886 1.00 91.00 86 TYR A N 1
ATOM 711 C CA . TYR A 1 86 ? 5.569 -9.494 -1.321 1.00 91.00 86 TYR A CA 1
ATOM 712 C C . TYR A 1 86 ? 7.022 -9.212 -1.730 1.00 91.00 86 TYR A C 1
ATOM 714 O O . TYR A 1 86 ? 7.274 -8.781 -2.862 1.00 91.00 86 TYR A O 1
ATOM 722 N N . PRO A 1 87 ? 7.997 -9.423 -0.823 1.00 89.44 87 PRO A N 1
ATOM 723 C CA . PRO A 1 87 ? 9.399 -9.156 -1.107 1.00 89.44 87 PRO A CA 1
ATOM 724 C C . PRO A 1 87 ? 9.959 -10.132 -2.141 1.00 89.44 87 PRO A C 1
ATOM 726 O O . PRO A 1 87 ? 9.744 -11.343 -2.061 1.00 89.44 87 PRO A O 1
ATOM 729 N N . SER A 1 88 ? 10.771 -9.608 -3.055 1.00 86.00 88 SER A N 1
ATOM 730 C CA . SER A 1 88 ? 11.622 -10.432 -3.910 1.00 86.00 88 SER A CA 1
ATOM 731 C C . SER A 1 88 ? 12.954 -10.745 -3.224 1.00 86.00 88 SER A C 1
ATOM 733 O O . SER A 1 88 ? 13.565 -9.882 -2.589 1.00 86.00 88 SER A O 1
ATOM 735 N N . LYS A 1 89 ? 13.422 -11.989 -3.379 1.00 80.31 89 LYS A N 1
ATOM 736 C CA . LYS A 1 89 ? 14.756 -12.434 -2.937 1.00 80.31 89 LYS A CA 1
ATOM 737 C C . LYS A 1 89 ? 15.804 -12.359 -4.050 1.00 80.31 89 LYS A C 1
ATOM 739 O O . LYS A 1 89 ? 16.990 -12.508 -3.774 1.00 80.31 89 LYS A O 1
ATOM 744 N N . SER A 1 90 ? 15.377 -12.167 -5.297 1.00 81.94 90 SER A N 1
ATOM 745 C CA . SER A 1 90 ? 16.248 -12.187 -6.470 1.00 81.94 90 SER A CA 1
ATOM 746 C C . SER A 1 90 ? 16.461 -10.777 -7.006 1.00 81.94 90 SER A C 1
ATOM 748 O O . SER A 1 90 ? 15.517 -10.010 -7.164 1.00 81.94 90 SER A O 1
ATOM 750 N N . ARG A 1 91 ? 17.706 -10.453 -7.373 1.00 79.56 91 ARG A N 1
ATOM 751 C CA . ARG A 1 91 ? 18.060 -9.198 -8.065 1.00 79.56 91 ARG A CA 1
ATOM 752 C C . ARG A 1 91 ? 17.362 -9.021 -9.419 1.00 79.56 91 ARG A C 1
ATOM 754 O O . ARG A 1 91 ? 17.340 -7.914 -9.939 1.00 79.56 91 ARG A O 1
ATOM 761 N N . TYR A 1 92 ? 16.848 -10.109 -9.991 1.00 81.31 92 TYR A N 1
ATOM 762 C CA . TYR A 1 92 ? 16.165 -10.129 -11.286 1.00 81.31 92 TYR A CA 1
ATOM 763 C C . TYR A 1 92 ? 14.640 -10.161 -11.151 1.00 81.31 92 TYR A C 1
ATOM 765 O O . TYR A 1 92 ? 13.938 -10.231 -12.153 1.00 81.31 92 TYR A O 1
ATOM 773 N N . GLU A 1 93 ? 14.124 -10.154 -9.923 1.00 80.94 93 GLU A N 1
ATOM 774 C CA . GLU A 1 93 ? 12.699 -10.256 -9.648 1.00 80.94 93 GLU A CA 1
ATOM 775 C C . GLU A 1 93 ? 12.236 -9.028 -8.858 1.00 80.94 93 GLU A C 1
ATOM 777 O O . GLU A 1 93 ? 12.903 -8.581 -7.920 1.00 80.94 93 GLU A O 1
ATOM 782 N N . HIS A 1 94 ? 11.088 -8.473 -9.236 1.00 85.19 94 HIS A N 1
ATOM 783 C CA . HIS A 1 94 ? 10.517 -7.308 -8.572 1.00 85.19 94 HIS A CA 1
ATOM 784 C C . HIS A 1 94 ? 9.741 -7.706 -7.317 1.00 85.19 94 HIS A C 1
ATOM 786 O O . HIS A 1 94 ? 9.189 -8.800 -7.229 1.00 85.19 94 HIS A O 1
ATOM 792 N N . SER A 1 95 ? 9.686 -6.799 -6.341 1.00 90.38 95 SER A N 1
ATOM 793 C CA . SER A 1 95 ? 8.742 -6.951 -5.231 1.00 90.38 95 SER A CA 1
ATOM 794 C C . SER A 1 95 ? 7.353 -6.506 -5.676 1.00 90.38 95 SER A C 1
ATOM 796 O O . SER A 1 95 ? 7.238 -5.560 -6.456 1.00 90.38 95 SER A O 1
ATOM 798 N N . TYR A 1 96 ? 6.317 -7.153 -5.150 1.00 92.19 96 TYR A N 1
ATOM 799 C CA . TYR A 1 96 ? 4.932 -6.795 -5.437 1.00 92.19 96 TYR A CA 1
ATOM 800 C C . TYR A 1 96 ? 4.247 -6.180 -4.234 1.00 92.19 96 TYR A C 1
ATOM 802 O O . TYR A 1 96 ? 4.531 -6.512 -3.083 1.00 92.19 96 TYR A O 1
ATOM 810 N N . TYR A 1 97 ? 3.303 -5.307 -4.542 1.00 94.50 97 TYR A N 1
ATOM 811 C CA . TYR A 1 97 ? 2.454 -4.630 -3.589 1.00 94.50 97 TYR A CA 1
ATOM 812 C C . TYR A 1 97 ? 1.010 -4.776 -4.057 1.00 94.50 97 TYR A C 1
ATOM 814 O O . TYR A 1 97 ? 0.726 -4.714 -5.256 1.00 94.50 97 TYR A O 1
ATOM 822 N N . CYS A 1 98 ? 0.104 -4.984 -3.110 1.00 95.00 98 CYS A N 1
ATOM 823 C CA . CYS A 1 98 ? -1.331 -4.851 -3.330 1.00 95.00 98 CYS A CA 1
ATOM 824 C C . CYS A 1 98 ? -1.864 -3.822 -2.340 1.00 95.00 98 CYS A C 1
ATOM 826 O O . CYS A 1 98 ? -1.479 -3.845 -1.172 1.00 95.00 98 CYS A O 1
ATOM 828 N N . ILE A 1 99 ? -2.736 -2.926 -2.793 1.00 95.69 99 ILE A N 1
ATOM 829 C CA . ILE A 1 99 ? -3.451 -2.006 -1.903 1.00 95.69 99 ILE A CA 1
ATOM 830 C C . ILE A 1 99 ? -4.860 -2.536 -1.664 1.00 95.69 99 ILE A C 1
ATOM 832 O O . ILE A 1 99 ? -5.535 -2.976 -2.600 1.00 95.69 99 ILE A O 1
ATOM 836 N N . SER A 1 100 ? -5.300 -2.479 -0.411 1.00 95.50 100 SER A N 1
ATOM 837 C CA . SER A 1 100 ? -6.661 -2.831 -0.025 1.00 95.50 100 SER A CA 1
ATOM 838 C C . SER A 1 100 ? -7.653 -1.752 -0.467 1.00 95.50 100 SER A C 1
ATOM 840 O O . SER A 1 100 ? -7.397 -0.546 -0.382 1.00 95.50 100 SER A O 1
ATOM 842 N N . THR A 1 101 ? -8.816 -2.171 -0.956 1.00 94.56 101 THR A N 1
ATOM 843 C CA . THR A 1 101 ? -9.877 -1.239 -1.361 1.00 94.56 101 THR A CA 1
ATOM 844 C C . THR A 1 101 ? -10.732 -0.877 -0.157 1.00 94.56 101 THR A C 1
ATOM 846 O O . THR A 1 101 ? -11.165 -1.766 0.570 1.00 94.56 101 THR A O 1
ATOM 849 N N . ILE A 1 102 ? -10.978 0.419 0.044 1.00 94.19 102 ILE A N 1
ATOM 850 C CA . ILE A 1 102 ? -11.731 0.941 1.188 1.00 94.19 102 ILE A CA 1
ATOM 851 C C . ILE A 1 102 ? -13.063 1.504 0.694 1.00 94.19 102 ILE A C 1
ATOM 853 O O . ILE A 1 102 ? -13.094 2.450 -0.098 1.00 94.19 102 ILE A O 1
ATOM 857 N N . GLU A 1 103 ? -14.161 0.952 1.194 1.00 92.12 103 GLU A N 1
ATOM 858 C CA . G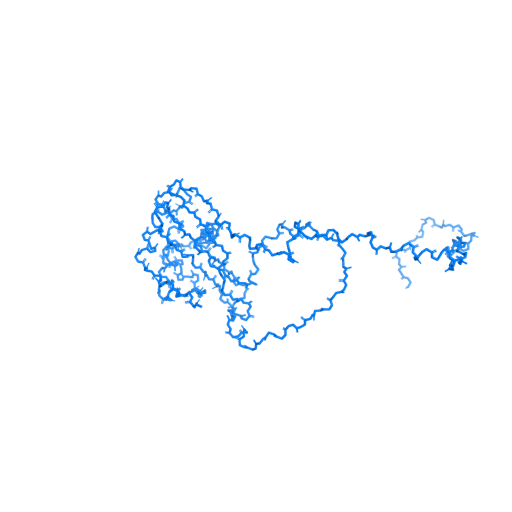LU A 1 103 ? -15.517 1.433 0.947 1.00 92.12 103 GLU A CA 1
ATOM 859 C C . GLU A 1 103 ? -16.125 2.001 2.231 1.00 92.12 103 GLU A C 1
ATOM 861 O O . GLU A 1 103 ? -16.045 1.392 3.296 1.00 92.12 103 GLU A O 1
ATOM 866 N N . HIS A 1 104 ? -16.752 3.170 2.122 1.00 90.56 104 HIS A N 1
ATOM 867 C CA . HIS A 1 104 ? -17.490 3.793 3.216 1.00 90.56 104 HIS A CA 1
ATOM 868 C C . HIS A 1 104 ? -18.897 3.196 3.303 1.00 90.56 104 HIS A C 1
ATOM 870 O O . HIS A 1 104 ? -19.615 3.143 2.302 1.00 90.56 104 HIS A O 1
ATOM 876 N N . LEU A 1 105 ? -19.293 2.772 4.498 1.00 90.06 105 LEU A N 1
ATOM 877 C CA . LEU A 1 105 ? -20.633 2.314 4.854 1.00 90.06 105 LEU A CA 1
ATOM 878 C C . LEU A 1 105 ? -21.215 3.256 5.921 1.00 90.06 105 LEU A C 1
ATOM 880 O O . LEU A 1 105 ? -20.494 4.019 6.548 1.00 90.06 105 LEU A O 1
ATOM 884 N N . GLU A 1 106 ? -22.524 3.197 6.155 1.00 86.62 106 GLU A N 1
ATOM 885 C CA . GLU A 1 106 ? -23.200 4.060 7.142 1.00 86.62 106 GLU A CA 1
ATOM 886 C C . GLU A 1 106 ? -22.668 3.887 8.575 1.00 86.62 106 GLU A C 1
ATOM 888 O O . GLU A 1 106 ? -22.715 4.815 9.375 1.00 86.62 106 GLU A O 1
ATOM 893 N N . SER A 1 107 ? -22.156 2.701 8.903 1.00 86.06 107 SER A N 1
ATOM 894 C CA . SER A 1 107 ? -21.679 2.339 10.240 1.00 86.06 107 SER A CA 1
ATOM 895 C C . SER A 1 107 ? -20.151 2.269 10.370 1.00 86.06 107 SER A C 1
ATOM 897 O O . SER A 1 107 ? -19.660 1.901 11.439 1.00 86.06 107 SER A O 1
ATOM 899 N N . GLY A 1 108 ? -19.393 2.586 9.312 1.00 89.94 108 GLY A N 1
ATOM 900 C CA . GLY A 1 108 ? -17.930 2.498 9.315 1.00 89.94 108 GLY A CA 1
ATOM 901 C C . GLY A 1 108 ? -17.332 2.242 7.933 1.00 89.94 108 GLY A C 1
ATOM 902 O O . GLY A 1 108 ? -17.882 2.644 6.911 1.00 89.94 108 GLY A O 1
ATOM 903 N N . PHE A 1 109 ? -16.203 1.539 7.882 1.00 92.19 109 PHE A N 1
ATOM 904 C CA . PHE A 1 109 ? -15.455 1.284 6.650 1.00 92.19 109 PHE A CA 1
ATOM 905 C C . PHE A 1 109 ? -15.296 -0.212 6.394 1.00 92.19 109 PHE A C 1
ATOM 907 O O . PHE A 1 109 ? -14.861 -0.958 7.268 1.00 92.19 109 PHE A O 1
ATOM 914 N N . ARG A 1 110 ? -15.592 -0.659 5.171 1.00 93.31 110 ARG A N 1
ATOM 915 C CA . ARG A 1 110 ? -15.230 -1.999 4.699 1.00 93.31 110 ARG A CA 1
ATOM 916 C C . ARG A 1 110 ? -13.888 -1.924 3.985 1.00 93.31 110 ARG A C 1
ATOM 918 O O . ARG A 1 110 ? -13.752 -1.188 3.011 1.00 93.31 110 ARG A O 1
ATOM 925 N N . VAL A 1 111 ? -12.919 -2.709 4.439 1.00 93.50 111 VAL A N 1
ATOM 926 C CA . VAL A 1 111 ? -11.616 -2.843 3.785 1.00 93.50 111 VAL A CA 1
ATOM 927 C C . VAL A 1 111 ? -11.514 -4.240 3.189 1.00 93.50 111 VAL A C 1
ATOM 929 O O . VAL A 1 111 ? -11.508 -5.245 3.897 1.00 93.50 111 VAL A O 1
ATOM 932 N N . ASP A 1 112 ? -11.457 -4.296 1.866 1.00 94.50 112 ASP A N 1
ATOM 933 C CA . ASP A 1 112 ? -11.307 -5.522 1.091 1.00 94.50 112 ASP A CA 1
ATOM 934 C C . ASP A 1 112 ? -9.815 -5.727 0.789 1.00 94.50 112 ASP A C 1
ATOM 936 O O . ASP A 1 112 ? -9.189 -4.938 0.072 1.00 94.50 112 ASP A O 1
ATOM 940 N N . VAL A 1 113 ? -9.243 -6.776 1.381 1.00 93.31 113 VAL A N 1
ATOM 941 C CA . VAL A 1 113 ? -7.806 -7.057 1.383 1.00 93.31 113 VAL A CA 1
ATOM 942 C C . VAL A 1 113 ? -7.457 -7.957 0.209 1.00 93.31 113 VAL A C 1
ATOM 944 O O . VAL A 1 113 ? -7.878 -9.116 0.138 1.00 93.31 113 VAL A O 1
ATOM 947 N N . TRP A 1 114 ? -6.670 -7.423 -0.718 1.00 91.81 114 TRP A N 1
ATOM 948 C CA . TRP A 1 114 ? -6.222 -8.135 -1.910 1.00 91.81 114 TRP A CA 1
ATOM 949 C C . TRP A 1 114 ? -4.834 -8.722 -1.694 1.00 91.81 114 TRP A C 1
ATOM 951 O O . TRP A 1 114 ? -3.942 -8.044 -1.189 1.00 91.81 114 TRP A O 1
ATOM 961 N N . GLY A 1 115 ? -4.637 -9.962 -2.131 1.00 89.88 115 GLY A N 1
ATOM 962 C CA . GLY A 1 115 ? -3.370 -10.666 -1.989 1.00 89.88 115 GLY A CA 1
ATOM 963 C C . GLY A 1 115 ? -3.054 -11.558 -3.182 1.00 89.88 115 GLY A C 1
ATOM 964 O O . GLY A 1 115 ? -3.894 -11.806 -4.046 1.00 89.88 115 GLY A O 1
ATOM 965 N N . LEU A 1 116 ? -1.821 -12.051 -3.234 1.00 87.38 116 LEU A N 1
ATOM 966 C CA . LEU A 1 116 ? -1.356 -12.989 -4.250 1.00 87.38 116 LEU A CA 1
ATOM 967 C C . LEU A 1 116 ? -1.255 -14.403 -3.672 1.00 87.38 116 LEU A C 1
ATOM 969 O O . LEU A 1 116 ? -0.618 -14.629 -2.643 1.00 87.38 116 LEU A O 1
ATOM 973 N N . THR A 1 117 ? -1.834 -15.382 -4.367 1.00 78.81 117 THR A N 1
ATOM 974 C CA . THR A 1 117 ? -1.682 -16.807 -4.021 1.00 78.81 117 THR A CA 1
ATOM 975 C C . THR A 1 117 ? -0.222 -17.249 -4.148 1.00 78.81 117 THR A C 1
ATOM 977 O O . THR A 1 117 ? 0.475 -16.757 -5.033 1.00 78.81 117 THR A O 1
ATOM 980 N N . HIS A 1 118 ? 0.217 -18.238 -3.364 1.00 65.19 118 HIS A N 1
ATOM 981 C CA . HIS A 1 118 ? 1.545 -18.882 -3.455 1.00 65.19 118 HIS A CA 1
ATOM 982 C C . HIS A 1 118 ? 2.769 -17.985 -3.198 1.00 65.19 118 HIS A C 1
ATOM 984 O O . HIS A 1 118 ? 3.902 -18.471 -3.234 1.00 65.19 118 HIS A O 1
ATOM 990 N N . HIS A 1 119 ? 2.588 -16.705 -2.875 1.00 59.09 119 HIS A N 1
ATOM 991 C CA . HIS A 1 119 ? 3.665 -15.932 -2.275 1.00 59.09 119 HIS A CA 1
ATOM 992 C C . HIS A 1 119 ? 3.772 -16.352 -0.809 1.00 59.09 119 HIS A C 1
ATOM 994 O O . HIS A 1 119 ? 2.883 -16.086 -0.006 1.00 59.09 119 HIS A O 1
ATOM 1000 N N . ASN A 1 120 ? 4.839 -17.078 -0.471 1.00 58.69 120 ASN A N 1
ATOM 1001 C CA . ASN A 1 120 ? 5.105 -17.532 0.892 1.00 58.69 120 ASN A CA 1
ATOM 1002 C C . ASN A 1 120 ? 5.173 -16.344 1.863 1.00 58.69 120 ASN A C 1
ATOM 1004 O O . ASN A 1 120 ? 6.232 -15.739 2.021 1.00 58.69 120 ASN A O 1
ATOM 1008 N N . SER A 1 121 ? 4.067 -16.067 2.550 1.00 49.66 121 SER A N 1
ATOM 1009 C CA . SER A 1 121 ? 4.078 -15.521 3.905 1.00 49.66 121 SER A CA 1
ATOM 1010 C C . SER A 1 121 ? 2.739 -15.774 4.605 1.00 49.66 121 SER A C 1
ATOM 1012 O O . SER A 1 121 ? 1.913 -14.881 4.738 1.00 49.66 121 SER A O 1
ATOM 1014 N N . LEU A 1 122 ? 2.529 -17.005 5.078 1.00 40.88 122 LEU A N 1
ATOM 1015 C CA . LEU A 1 122 ? 1.593 -17.294 6.166 1.00 40.88 122 LEU A CA 1
ATOM 1016 C C . LEU A 1 122 ? 2.346 -18.111 7.226 1.00 40.88 122 LEU A C 1
ATOM 1018 O O . LEU A 1 122 ? 2.699 -19.263 7.005 1.00 40.88 122 LEU A O 1
ATOM 1022 N N . ASN A 1 123 ? 2.657 -17.452 8.346 1.00 41.59 123 ASN A N 1
ATOM 1023 C CA . ASN A 1 123 ? 3.022 -17.992 9.661 1.00 41.59 123 ASN A CA 1
ATOM 1024 C C . ASN A 1 123 ? 3.868 -19.279 9.706 1.00 41.59 123 ASN A C 1
ATOM 1026 O O . ASN A 1 123 ? 3.355 -20.384 9.880 1.00 41.59 123 ASN A O 1
ATOM 1030 N N . LYS A 1 124 ? 5.195 -19.114 9.779 1.00 43.38 124 LYS A N 1
ATOM 1031 C CA . LYS A 1 124 ? 6.137 -20.181 10.172 1.00 43.38 124 LYS A CA 1
ATOM 1032 C C . LYS A 1 124 ? 5.947 -20.697 11.617 1.00 43.38 124 LYS A C 1
ATOM 1034 O O . LYS A 1 124 ? 6.687 -21.573 12.043 1.00 43.38 124 LYS A O 1
ATOM 1039 N N . THR A 1 125 ? 4.971 -20.178 12.364 1.00 42.34 125 THR A N 1
ATOM 1040 C CA . THR A 1 125 ? 4.697 -20.542 13.765 1.00 42.34 125 THR A CA 1
ATOM 1041 C C . THR A 1 125 ? 3.617 -21.625 13.913 1.00 42.34 125 THR A C 1
ATOM 1043 O O . THR A 1 125 ? 3.520 -22.228 14.973 1.00 42.34 125 THR A O 1
ATOM 1046 N N . ILE A 1 126 ? 2.823 -21.922 12.874 1.00 45.38 126 ILE A N 1
ATOM 1047 C CA . ILE A 1 126 ? 1.742 -22.933 12.966 1.00 45.38 126 ILE A CA 1
ATOM 1048 C C . ILE A 1 126 ? 2.195 -24.324 12.469 1.00 45.38 126 ILE A C 1
ATOM 1050 O O . ILE A 1 126 ? 1.582 -25.330 12.805 1.00 45.38 126 ILE A O 1
ATOM 1054 N N . GLN A 1 127 ? 3.317 -24.429 11.749 1.00 39.16 127 GLN A N 1
ATOM 1055 C CA . GLN A 1 127 ? 3.777 -25.693 11.147 1.00 39.16 127 GLN A CA 1
ATOM 1056 C C . GLN A 1 127 ? 4.606 -26.623 12.058 1.00 39.16 127 GLN A C 1
ATOM 1058 O O . GLN A 1 127 ? 5.122 -27.616 11.566 1.00 39.16 127 GLN A O 1
ATOM 1063 N N . SER A 1 128 ? 4.736 -26.371 13.366 1.00 38.06 128 SER A N 1
ATOM 1064 C CA . SER A 1 128 ? 5.452 -27.296 14.275 1.00 38.06 128 SER A CA 1
ATOM 1065 C C . SER A 1 128 ? 4.551 -28.148 15.173 1.00 38.06 128 SER A C 1
ATOM 1067 O O . SER A 1 128 ? 5.041 -28.842 16.062 1.00 38.06 128 SER A O 1
ATOM 1069 N N . LYS A 1 129 ? 3.235 -28.152 14.943 1.00 37.53 129 LYS A N 1
ATOM 1070 C CA . LYS A 1 129 ? 2.331 -29.132 15.555 1.00 37.53 129 LYS A CA 1
ATOM 1071 C C . LYS A 1 129 ? 1.375 -29.669 14.505 1.00 37.53 129 LYS A C 1
ATOM 1073 O O . LYS A 1 129 ? 0.301 -29.115 14.325 1.00 37.53 129 LYS A O 1
ATOM 1078 N N . ILE A 1 130 ? 1.819 -30.708 13.808 1.00 35.50 130 ILE A N 1
ATOM 1079 C CA . ILE A 1 130 ? 1.125 -31.969 13.495 1.00 35.50 130 ILE A CA 1
ATOM 1080 C C . ILE A 1 130 ? 1.981 -32.621 12.401 1.00 35.50 130 ILE A C 1
ATOM 1082 O O . ILE A 1 130 ? 1.747 -32.440 11.213 1.00 35.50 130 ILE A O 1
ATOM 1086 N N . ASP A 1 131 ? 3.005 -33.351 12.834 1.00 31.11 131 ASP A N 1
ATOM 1087 C CA . ASP A 1 131 ? 3.531 -34.481 12.078 1.00 31.11 131 ASP A CA 1
ATOM 1088 C C . ASP A 1 131 ? 3.001 -35.727 12.783 1.00 31.11 131 ASP A C 1
ATOM 1090 O O . ASP A 1 131 ? 3.338 -35.939 13.943 1.00 31.11 131 ASP A O 1
ATOM 1094 N N . PHE A 1 132 ? 2.167 -36.522 12.109 1.00 31.00 132 PHE A N 1
ATOM 1095 C CA . PHE A 1 132 ? 2.173 -37.981 12.243 1.00 31.00 132 PHE A CA 1
ATOM 1096 C C . PHE A 1 132 ? 1.518 -38.636 11.014 1.00 31.00 132 PHE A C 1
ATOM 1098 O O . PHE A 1 132 ? 0.340 -38.444 10.735 1.00 31.00 132 PHE A O 1
ATOM 1105 N N . GLN A 1 133 ? 2.338 -39.469 10.366 1.00 34.59 133 GLN A N 1
ATOM 1106 C CA . GLN A 1 133 ? 2.038 -40.568 9.440 1.00 34.59 133 GLN A CA 1
ATOM 1107 C C . GLN A 1 133 ? 1.686 -40.238 7.982 1.00 34.59 133 GLN A C 1
ATOM 1109 O O . GLN A 1 133 ? 0.546 -40.069 7.565 1.00 34.59 133 GLN A O 1
ATOM 1114 N N . THR A 1 134 ? 2.755 -40.298 7.192 1.00 38.34 134 THR A N 1
ATOM 1115 C CA . THR A 1 134 ? 2.836 -40.669 5.783 1.00 38.34 134 THR A CA 1
ATOM 1116 C C . THR A 1 134 ? 1.867 -41.798 5.412 1.00 38.34 134 THR A C 1
ATOM 1118 O O . THR A 1 134 ? 1.902 -42.884 5.988 1.00 38.34 134 THR A O 1
ATOM 1121 N N . SER A 1 135 ? 1.069 -41.585 4.371 1.00 31.73 135 SER A N 1
ATOM 1122 C CA . SER A 1 135 ? 0.590 -42.647 3.485 1.00 31.73 135 SER A CA 1
ATOM 1123 C C . SER A 1 135 ? 0.583 -42.097 2.068 1.00 31.73 135 SER A C 1
ATOM 1125 O O . SER A 1 135 ? 0.077 -41.007 1.808 1.00 31.73 135 SER A O 1
ATOM 1127 N N . ALA A 1 136 ? 1.263 -42.825 1.190 1.00 42.00 136 ALA A N 1
ATOM 1128 C CA . ALA A 1 136 ? 1.544 -42.459 -0.183 1.00 42.00 136 ALA A CA 1
ATOM 1129 C C . ALA A 1 136 ? 0.257 -42.184 -0.973 1.00 42.00 136 ALA A C 1
ATOM 1131 O O . ALA A 1 136 ? -0.585 -43.064 -1.124 1.00 42.00 136 ALA A O 1
ATOM 1132 N N . VAL A 1 137 ? 0.146 -40.977 -1.523 1.00 33.06 137 VAL A N 1
ATOM 1133 C CA . VAL A 1 137 ? -0.705 -40.700 -2.679 1.00 33.06 137 VAL A CA 1
ATOM 1134 C C . VAL A 1 137 ? 0.160 -39.927 -3.662 1.00 33.06 137 VAL A C 1
ATOM 1136 O O . VAL A 1 137 ? 0.669 -38.849 -3.354 1.00 33.06 137 VAL A O 1
ATOM 1139 N N . GLU A 1 138 ? 0.389 -40.547 -4.813 1.00 31.83 138 GLU A N 1
ATOM 1140 C CA . GLU A 1 138 ? 1.111 -39.985 -5.946 1.00 31.83 138 GLU A CA 1
ATOM 1141 C C . GLU A 1 138 ? 0.585 -38.582 -6.299 1.00 31.83 138 GLU A C 1
ATOM 1143 O O . GLU A 1 138 ? -0.627 -38.340 -6.236 1.00 31.83 138 GLU A O 1
ATOM 1148 N N . PRO A 1 139 ? 1.456 -37.639 -6.700 1.00 37.28 139 PRO A N 1
ATOM 1149 C CA . PRO A 1 139 ? 1.006 -36.339 -7.160 1.00 37.28 139 PRO A CA 1
ATOM 1150 C C . PRO A 1 139 ? 0.258 -36.520 -8.482 1.00 37.28 139 PRO A C 1
ATOM 1152 O O . PRO A 1 139 ? 0.864 -36.667 -9.543 1.00 37.28 139 PRO A O 1
ATOM 1155 N N . GLN A 1 140 ? -1.074 -36.489 -8.433 1.00 34.97 140 GLN A N 1
ATOM 1156 C CA . GLN A 1 140 ? -1.865 -36.319 -9.643 1.00 34.97 140 GLN A CA 1
ATOM 1157 C C . GLN A 1 140 ? -1.545 -34.945 -10.232 1.00 34.97 140 GLN A C 1
ATOM 1159 O O . GLN A 1 140 ? -1.978 -33.904 -9.728 1.00 34.97 140 GLN A O 1
ATOM 1164 N N . ASN A 1 141 ? -0.747 -34.967 -11.298 1.00 40.94 141 ASN A N 1
ATOM 1165 C CA . ASN A 1 141 ? -0.511 -33.856 -12.200 1.00 40.94 141 ASN A CA 1
ATOM 1166 C C . ASN A 1 141 ? -1.860 -33.364 -12.733 1.00 40.94 141 ASN A C 1
ATOM 1168 O O . ASN A 1 141 ? -2.376 -33.875 -13.723 1.00 40.94 141 ASN A O 1
ATOM 1172 N N . LYS A 1 142 ? -2.445 -32.355 -12.084 1.00 45.12 142 LYS A N 1
ATOM 1173 C CA . LYS A 1 142 ? -3.436 -31.513 -12.750 1.00 45.12 142 LYS A CA 1
ATOM 1174 C C . LYS A 1 142 ? -2.669 -30.741 -13.811 1.00 45.12 142 LYS A C 1
ATOM 1176 O O . LYS A 1 142 ? -1.879 -29.864 -13.467 1.00 45.12 142 LYS A O 1
ATOM 1181 N N . GLU A 1 143 ? -2.847 -31.101 -15.077 1.00 41.34 143 GLU A N 1
ATOM 1182 C CA . GLU A 1 143 ? -2.397 -30.277 -16.193 1.00 41.34 143 GLU A CA 1
ATOM 1183 C C . GLU A 1 143 ? -3.011 -28.885 -16.025 1.00 41.34 143 GLU A C 1
ATOM 1185 O O . GLU A 1 143 ? -4.206 -28.660 -16.191 1.00 41.34 143 GLU A O 1
ATOM 1190 N N . VAL A 1 144 ? -2.186 -27.951 -15.563 1.00 50.88 144 VAL A N 1
ATOM 1191 C CA . VAL A 1 144 ? -2.554 -26.548 -15.421 1.00 50.88 144 VAL A CA 1
ATOM 1192 C C . VAL A 1 144 ? -2.561 -25.973 -16.834 1.00 50.88 144 VAL A C 1
ATOM 1194 O O . VAL A 1 144 ? -1.486 -25.756 -17.401 1.00 50.88 144 VAL A O 1
ATOM 1197 N N . ASP A 1 145 ? -3.759 -25.772 -17.400 1.00 49.16 145 ASP A N 1
ATOM 1198 C CA . ASP A 1 145 ? -3.992 -25.187 -18.727 1.00 49.16 145 ASP A CA 1
ATOM 1199 C C . ASP A 1 145 ? -3.016 -24.036 -19.003 1.00 49.16 145 ASP A C 1
ATOM 1201 O O . ASP A 1 145 ? -2.860 -23.133 -18.179 1.00 49.16 145 ASP A O 1
ATOM 1205 N N . ILE A 1 146 ? -2.389 -24.008 -20.180 1.00 55.69 146 ILE A N 1
ATOM 1206 C CA . ILE A 1 146 ? -1.384 -22.994 -20.568 1.00 55.69 146 ILE A CA 1
ATOM 1207 C C . ILE A 1 146 ? -1.916 -21.556 -20.351 1.00 55.69 146 ILE A C 1
ATOM 1209 O O . ILE A 1 146 ? -1.181 -20.663 -19.924 1.00 55.69 146 ILE A O 1
ATOM 1213 N N . ASN A 1 147 ? -3.227 -21.360 -20.518 1.00 55.88 147 ASN A N 1
ATOM 1214 C CA . ASN A 1 147 ? -3.935 -20.096 -20.289 1.00 55.88 147 ASN A CA 1
ATOM 1215 C C . ASN A 1 147 ? -3.988 -19.659 -18.815 1.00 55.88 147 ASN A C 1
ATOM 1217 O O . ASN A 1 147 ? -4.071 -18.466 -18.522 1.00 55.88 147 ASN A O 1
ATOM 1221 N N . THR A 1 148 ? -3.939 -20.600 -17.871 1.00 54.03 148 THR A N 1
ATOM 1222 C CA . THR A 1 148 ? -3.888 -20.289 -16.435 1.00 54.03 148 THR A CA 1
ATOM 1223 C C . THR A 1 148 ? -2.490 -19.869 -15.993 1.00 54.03 148 THR A C 1
ATOM 1225 O O . THR A 1 148 ? -2.386 -18.958 -15.176 1.00 54.03 148 THR A O 1
ATOM 1228 N N . LYS A 1 149 ? -1.420 -20.404 -16.607 1.00 49.41 149 LYS A N 1
ATOM 1229 C CA . LYS A 1 149 ? -0.038 -19.935 -16.377 1.00 49.41 149 LYS A CA 1
ATOM 1230 C C . LYS A 1 149 ? 0.189 -18.497 -16.848 1.00 49.41 149 LYS A C 1
ATOM 1232 O O . LYS A 1 149 ? 0.909 -17.754 -16.189 1.00 49.41 149 LYS A O 1
ATOM 1237 N N . ALA A 1 150 ? -0.464 -18.084 -17.936 1.00 51.41 150 ALA A N 1
ATOM 1238 C CA . ALA A 1 150 ? -0.371 -16.721 -18.471 1.00 51.41 150 ALA A CA 1
ATOM 1239 C C . ALA A 1 150 ? -1.002 -15.644 -17.562 1.00 51.41 150 ALA A C 1
ATOM 1241 O O . ALA A 1 150 ? -0.696 -14.465 -17.704 1.00 51.41 150 ALA A O 1
ATOM 1242 N N . LYS A 1 151 ? -1.865 -16.034 -16.612 1.00 58.56 151 LYS A N 1
ATOM 1243 C CA . LYS A 1 151 ? -2.471 -15.129 -15.617 1.00 58.56 151 LYS A CA 1
ATOM 1244 C C . LYS A 1 151 ? -1.671 -15.030 -14.314 1.00 58.56 151 LYS A C 1
ATOM 1246 O O . LYS A 1 151 ? -2.121 -14.371 -13.379 1.00 58.56 151 LYS A O 1
ATOM 1251 N N . LEU A 1 152 ? -0.527 -15.710 -14.224 1.00 61.47 152 LEU A N 1
ATOM 1252 C CA . LEU A 1 152 ? 0.295 -15.733 -13.020 1.00 61.47 152 LEU A CA 1
ATOM 1253 C C . LEU A 1 152 ? 1.319 -14.595 -13.032 1.00 61.47 152 LEU A C 1
ATOM 1255 O O . LEU A 1 152 ? 2.128 -14.477 -13.950 1.00 61.47 152 LEU A O 1
ATOM 1259 N N . PHE A 1 153 ? 1.367 -13.822 -11.954 1.00 62.47 153 PHE A N 1
ATOM 1260 C CA . PHE A 1 153 ? 2.437 -12.864 -11.697 1.00 62.47 153 PHE A CA 1
ATOM 1261 C C . PHE A 1 153 ? 3.717 -13.635 -11.322 1.00 62.47 153 PHE A C 1
ATOM 1263 O O . PHE A 1 153 ? 3.694 -14.510 -10.449 1.00 62.47 153 PHE A O 1
ATOM 1270 N N . ASN A 1 154 ? 4.809 -13.387 -12.061 1.00 59.56 154 ASN A N 1
ATOM 1271 C CA . ASN A 1 154 ? 6.072 -14.149 -12.027 1.00 59.56 154 ASN A CA 1
ATOM 1272 C C . ASN A 1 154 ? 5.924 -15.677 -12.160 1.00 59.56 154 ASN A C 1
ATOM 1274 O O . ASN A 1 154 ? 6.738 -16.437 -11.633 1.00 59.56 154 ASN A O 1
ATOM 1278 N N . GLY A 1 155 ? 4.873 -16.151 -12.839 1.00 61.44 155 GLY A N 1
ATOM 1279 C CA . GLY A 1 155 ? 4.643 -17.586 -13.027 1.00 61.44 155 GLY A CA 1
ATOM 1280 C C . GLY A 1 155 ? 4.270 -18.348 -11.748 1.00 61.44 155 GLY A C 1
ATOM 1281 O O . GLY A 1 155 ? 4.318 -19.576 -11.759 1.00 61.44 155 GLY A O 1
ATOM 1282 N N . LYS A 1 156 ? 3.922 -17.653 -10.650 1.00 57.56 156 LYS A N 1
ATOM 1283 C CA . LYS A 1 156 ? 3.651 -18.283 -9.343 1.00 57.56 156 LYS A CA 1
ATOM 1284 C C . LYS A 1 156 ? 2.308 -17.907 -8.710 1.00 57.56 156 LYS A C 1
ATOM 1286 O O . LYS A 1 156 ? 1.708 -18.770 -8.078 1.00 57.56 156 LYS A O 1
ATOM 1291 N N . GLY A 1 157 ? 1.810 -16.676 -8.871 1.00 72.25 157 GLY A N 1
ATOM 1292 C CA . GLY A 1 157 ? 0.644 -16.204 -8.108 1.00 72.25 157 GLY A CA 1
ATOM 1293 C C . GLY A 1 157 ? -0.477 -15.581 -8.935 1.00 72.25 157 GLY A C 1
ATOM 1294 O O . GLY A 1 157 ? -0.220 -14.862 -9.891 1.00 72.25 157 GLY A O 1
ATOM 1295 N N . SER A 1 158 ? -1.727 -15.820 -8.538 1.00 82.38 158 SER A N 1
ATOM 1296 C CA . SER A 1 158 ? -2.921 -15.116 -9.021 1.00 82.38 158 SER A CA 1
ATOM 1297 C C . SER A 1 158 ? -3.446 -14.164 -7.943 1.00 82.38 158 SER A C 1
ATOM 1299 O O . SER A 1 158 ? -3.276 -14.430 -6.750 1.00 82.38 158 SER A O 1
ATOM 1301 N N . LEU A 1 159 ? -4.061 -13.053 -8.353 1.00 86.38 159 LEU A N 1
ATOM 1302 C CA . LEU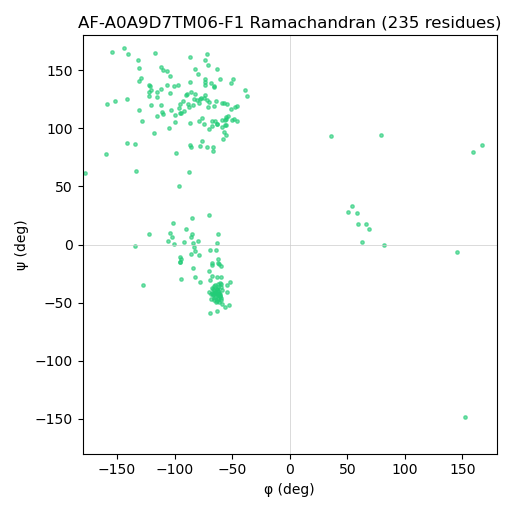 A 1 159 ? -4.681 -12.097 -7.435 1.00 86.38 159 LEU A CA 1
ATOM 1303 C C . LEU A 1 159 ? -5.983 -12.675 -6.868 1.00 86.38 159 LEU A C 1
ATOM 1305 O O . LEU A 1 159 ? -6.855 -13.104 -7.624 1.00 86.38 159 LEU A O 1
ATOM 1309 N N . ILE A 1 160 ? -6.125 -12.650 -5.545 1.00 89.38 160 ILE A N 1
ATOM 1310 C CA . ILE A 1 160 ? -7.313 -13.102 -4.822 1.00 89.38 160 ILE A CA 1
ATOM 1311 C C . ILE A 1 160 ? -7.763 -12.058 -3.800 1.00 89.38 160 ILE A C 1
ATOM 1313 O O . ILE A 1 160 ? -6.958 -11.303 -3.258 1.00 89.38 160 ILE A O 1
ATOM 1317 N N . LEU A 1 161 ? -9.063 -12.049 -3.509 1.00 89.12 161 LEU A N 1
ATOM 1318 C CA . LEU A 1 161 ? -9.596 -11.375 -2.330 1.00 89.12 161 LEU A CA 1
ATOM 1319 C C . LEU A 1 161 ? -9.345 -12.277 -1.114 1.00 89.12 161 LEU A C 1
ATOM 1321 O O . LEU A 1 161 ? -9.990 -13.321 -0.958 1.00 89.12 161 LEU A O 1
ATOM 1325 N N . GLU A 1 162 ? -8.387 -11.895 -0.275 1.00 87.75 162 GLU A N 1
ATOM 1326 C CA . GLU A 1 162 ? -7.962 -12.673 0.888 1.00 87.75 162 GLU A CA 1
ATOM 1327 C C . GLU A 1 162 ? -9.070 -12.670 1.948 1.00 87.75 162 GLU A C 1
ATOM 1329 O O . GLU A 1 162 ? -9.649 -13.717 2.271 1.00 87.75 162 GLU A O 1
ATOM 1334 N N . LYS A 1 163 ? -9.437 -11.471 2.406 1.00 89.31 163 LYS A N 1
ATOM 1335 C CA . LYS A 1 163 ? -10.458 -11.236 3.429 1.00 89.31 163 LYS A CA 1
ATOM 1336 C C . LYS A 1 163 ? -11.077 -9.847 3.287 1.00 89.31 163 LYS A C 1
ATOM 1338 O O . LYS A 1 163 ? -10.537 -8.988 2.596 1.00 89.31 163 LYS A O 1
ATOM 1343 N N . SER A 1 164 ? -12.196 -9.645 3.970 1.00 93.56 164 SER A N 1
ATOM 1344 C CA . SER A 1 164 ? -12.837 -8.342 4.125 1.00 93.56 164 SER A CA 1
ATOM 1345 C C . SER A 1 164 ? -12.934 -8.046 5.615 1.00 93.56 164 SER A C 1
ATOM 1347 O O . SER A 1 164 ? -13.430 -8.873 6.383 1.00 93.56 164 SER A O 1
ATOM 1349 N N . ILE A 1 165 ? -12.453 -6.884 6.033 1.00 91.44 165 ILE A N 1
ATOM 1350 C CA . ILE A 1 165 ? -12.541 -6.418 7.417 1.00 91.44 165 ILE A CA 1
ATOM 1351 C C . ILE A 1 165 ? -13.486 -5.224 7.488 1.00 91.44 165 ILE A C 1
ATOM 1353 O O . ILE A 1 165 ? -13.662 -4.489 6.514 1.00 91.44 165 ILE A O 1
ATOM 1357 N N . PHE A 1 166 ? -14.109 -5.045 8.643 1.00 91.38 166 PHE A N 1
ATOM 1358 C CA . PHE A 1 166 ? -14.945 -3.898 8.945 1.00 91.38 166 PHE A CA 1
ATOM 1359 C C . PHE A 1 166 ? -14.299 -3.088 10.072 1.00 91.38 166 PHE A C 1
ATOM 1361 O O . PHE A 1 166 ? -13.854 -3.661 11.069 1.00 91.38 166 PHE A O 1
ATOM 1368 N N . ILE A 1 167 ? -14.203 -1.775 9.879 1.00 88.00 167 ILE A N 1
ATOM 1369 C CA . ILE A 1 167 ? -13.640 -0.821 10.835 1.00 88.00 167 ILE A CA 1
ATOM 1370 C C . ILE A 1 167 ? -14.766 0.112 11.270 1.00 88.00 167 ILE A C 1
ATOM 1372 O O . ILE A 1 167 ? -15.249 0.926 10.481 1.00 88.00 167 ILE A O 1
ATOM 1376 N N . ASP A 1 168 ? -15.177 -0.020 12.526 1.00 84.88 168 ASP A N 1
ATOM 1377 C CA . ASP A 1 168 ? -16.176 0.835 13.160 1.00 84.88 168 ASP A CA 1
ATOM 1378 C C . ASP A 1 168 ? -15.575 2.246 13.390 1.00 84.88 168 ASP A C 1
ATOM 1380 O O . ASP A 1 168 ? -14.365 2.385 13.587 1.00 84.88 168 ASP A O 1
ATOM 1384 N N . TYR A 1 169 ? -16.395 3.302 13.472 1.00 79.06 169 TYR A N 1
ATOM 1385 C CA . TYR A 1 169 ? -15.923 4.660 13.837 1.00 79.06 169 TYR A CA 1
ATOM 1386 C C . TYR A 1 169 ? -15.308 4.757 15.245 1.00 79.06 169 TYR A C 1
ATOM 1388 O O . TYR A 1 169 ? -14.680 5.754 15.582 1.00 79.06 169 TYR A O 1
ATOM 1396 N N . SER A 1 170 ? -15.484 3.726 16.075 1.00 71.81 170 SER A N 1
ATOM 1397 C CA . SER A 1 170 ? -14.827 3.579 17.377 1.00 71.81 170 SER A CA 1
ATOM 1398 C C . SER A 1 170 ? -13.416 2.978 17.289 1.00 71.81 170 SER A C 1
ATOM 1400 O O . SER A 1 170 ? -12.796 2.739 18.321 1.00 71.81 170 SER A O 1
ATOM 1402 N N . GLY A 1 171 ? -12.917 2.682 16.082 1.00 61.91 171 GLY A N 1
ATOM 1403 C CA . GLY A 1 171 ? -11.577 2.137 15.848 1.00 61.91 171 GLY A CA 1
ATOM 1404 C C . GLY A 1 171 ? -11.453 0.620 16.043 1.00 61.91 171 GLY A C 1
ATOM 1405 O O . GLY A 1 171 ? -10.378 0.060 15.827 1.00 61.91 171 GLY A O 1
ATOM 1406 N N . HIS A 1 172 ? -12.530 -0.078 16.416 1.00 62.50 172 HIS A N 1
ATOM 1407 C CA . HIS A 1 172 ? -12.510 -1.533 16.563 1.00 62.50 172 HIS A CA 1
ATOM 1408 C C . HIS A 1 172 ? -12.586 -2.245 15.206 1.00 62.50 172 HIS A C 1
ATOM 1410 O O . HIS A 1 172 ? -13.526 -2.052 14.437 1.00 62.50 172 HIS A O 1
ATOM 1416 N N . GLN A 1 173 ? -11.612 -3.121 14.943 1.00 61.12 173 GLN A N 1
ATOM 1417 C CA . GLN A 1 173 ? -11.606 -4.005 13.778 1.00 61.12 173 GLN A CA 1
ATOM 1418 C C . GLN A 1 173 ? -12.446 -5.258 14.055 1.00 61.12 173 GLN A C 1
ATOM 1420 O O . GLN A 1 173 ? -12.194 -5.990 15.015 1.00 61.12 173 GLN A O 1
ATOM 1425 N N . LYS A 1 174 ? -13.421 -5.542 13.191 1.00 64.56 174 LYS A N 1
ATOM 1426 C CA . LYS A 1 174 ? -14.168 -6.805 13.174 1.00 64.56 174 LYS A CA 1
ATOM 1427 C C . LYS A 1 174 ? -13.984 -7.469 11.819 1.00 64.56 174 LYS A C 1
ATOM 1429 O O . LYS A 1 174 ? -14.339 -6.915 10.782 1.00 64.56 174 LYS A O 1
ATOM 1434 N N . GLU A 1 175 ? -13.432 -8.677 11.809 1.00 69.19 175 GLU A N 1
ATOM 1435 C CA . GLU A 1 175 ? -13.337 -9.461 10.580 1.00 69.19 175 GLU A CA 1
ATOM 1436 C C . GLU A 1 175 ? -14.738 -9.929 10.162 1.00 69.19 175 GLU A C 1
ATOM 1438 O O . GLU A 1 175 ? -15.439 -10.598 10.931 1.00 69.19 175 GLU A O 1
ATOM 1443 N N . LEU A 1 176 ? -15.158 -9.584 8.940 1.00 59.44 176 LEU A N 1
ATOM 1444 C CA . LEU A 1 176 ? -16.390 -10.113 8.364 1.00 59.44 176 LEU A CA 1
ATOM 1445 C C . LEU A 1 176 ? -16.140 -11.587 8.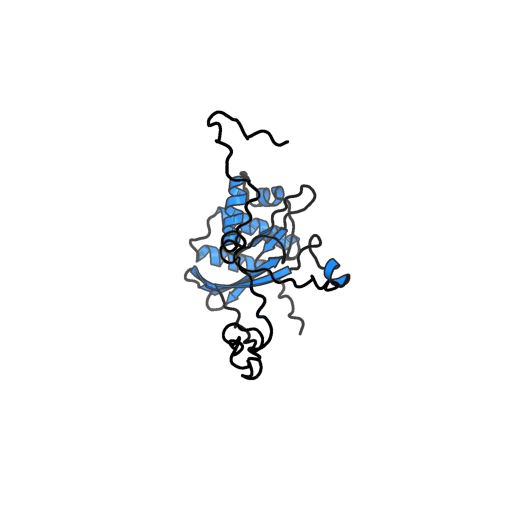065 1.00 59.44 176 LEU A C 1
ATOM 1447 O O . LEU A 1 176 ? -15.518 -11.940 7.060 1.00 59.44 176 LEU A O 1
ATOM 1451 N N . ARG A 1 177 ? -16.603 -12.467 8.958 1.00 48.75 177 ARG A N 1
ATOM 1452 C CA . ARG A 1 177 ? -16.522 -13.908 8.725 1.00 48.75 177 ARG A CA 1
ATOM 1453 C C . ARG A 1 177 ? -17.186 -14.203 7.385 1.00 48.75 177 ARG A C 1
ATOM 1455 O O . ARG A 1 177 ? -18.370 -13.924 7.209 1.00 48.75 177 ARG A O 1
ATOM 1462 N N . LYS A 1 178 ? -16.431 -14.787 6.445 1.00 48.94 178 LYS A N 1
ATOM 1463 C CA . LYS A 1 178 ? -17.029 -15.456 5.285 1.00 48.94 178 LYS A CA 1
ATOM 1464 C C . LYS A 1 178 ? -18.067 -16.407 5.867 1.00 48.94 178 LYS A C 1
ATOM 1466 O O . LYS A 1 178 ? -17.690 -17.282 6.645 1.00 48.94 178 LYS A O 1
ATOM 1471 N N . ASN A 1 179 ? -19.348 -16.202 5.550 1.00 48.78 179 ASN A N 1
ATOM 1472 C CA . ASN A 1 179 ? -20.395 -17.166 5.865 1.00 48.78 179 ASN A CA 1
ATOM 1473 C C . ASN A 1 179 ? -19.871 -18.504 5.359 1.00 48.78 179 ASN A C 1
ATOM 1475 O O . ASN A 1 179 ? -19.723 -18.671 4.146 1.00 48.78 179 ASN A O 1
ATOM 1479 N N . SER A 1 180 ? -19.466 -19.389 6.275 1.00 53.09 180 SER A N 1
ATOM 1480 C CA . SER A 1 180 ? -18.973 -20.714 5.932 1.00 53.09 180 SER A CA 1
ATOM 1481 C C . SER A 1 180 ? -20.095 -21.338 5.129 1.00 53.09 180 SER A C 1
ATOM 1483 O O . SER A 1 180 ? -21.145 -21.656 5.687 1.00 53.09 180 SER A O 1
ATOM 1485 N N . THR A 1 181 ? -19.932 -21.381 3.808 1.00 53.19 181 THR A N 1
ATOM 1486 C CA . THR A 1 181 ? -20.887 -22.048 2.941 1.00 53.19 181 THR A CA 1
ATOM 1487 C C . THR A 1 181 ? -20.806 -23.488 3.381 1.00 53.19 181 THR A C 1
ATOM 1489 O O . THR A 1 181 ? -19.786 -24.142 3.179 1.00 53.19 181 THR A O 1
ATOM 1492 N N . PHE A 1 182 ? -21.826 -23.893 4.130 1.00 54.22 182 PHE A N 1
ATOM 1493 C CA . PHE A 1 182 ? -21.997 -25.230 4.647 1.00 54.22 182 PHE A CA 1
ATOM 1494 C C . PHE A 1 182 ? -21.773 -26.189 3.481 1.00 54.22 182 PHE A C 1
ATOM 1496 O O . PHE A 1 182 ? -22.566 -26.216 2.541 1.00 54.22 182 PHE A O 1
ATOM 1503 N N . ASN A 1 183 ? -20.642 -26.893 3.491 1.00 65.94 183 ASN A N 1
ATOM 1504 C CA . ASN A 1 183 ? -20.361 -27.916 2.504 1.00 65.94 183 ASN A CA 1
ATOM 1505 C C . ASN A 1 183 ? -20.560 -29.265 3.193 1.00 65.94 183 ASN A C 1
ATOM 1507 O O . ASN A 1 183 ? -19.668 -29.700 3.930 1.00 65.94 183 ASN A O 1
ATOM 1511 N N . PRO A 1 184 ? -21.713 -29.922 2.981 1.00 66.19 184 PRO A N 1
ATOM 1512 C CA . PRO A 1 184 ? -22.044 -31.158 3.679 1.00 66.19 184 PRO A CA 1
ATOM 1513 C C . PRO A 1 184 ? -21.062 -32.302 3.387 1.00 66.19 184 PRO A C 1
ATOM 1515 O O . PRO A 1 184 ? -21.037 -33.264 4.143 1.00 66.19 184 PRO A O 1
ATOM 1518 N N . LEU A 1 185 ? -20.238 -32.206 2.333 1.00 61.91 185 LEU A N 1
ATOM 1519 C CA . LEU A 1 185 ? -19.253 -33.234 1.981 1.00 61.91 185 LEU A CA 1
ATOM 1520 C C . LEU A 1 185 ? -17.835 -32.979 2.518 1.00 61.91 185 LEU A C 1
ATOM 1522 O O . LEU A 1 185 ? -16.993 -33.866 2.403 1.00 61.91 185 LEU A O 1
ATOM 1526 N N . THR A 1 186 ? -17.526 -31.792 3.054 1.00 61.22 186 THR A N 1
ATOM 1527 C CA . THR A 1 186 ? -16.136 -31.437 3.419 1.00 61.22 186 THR A CA 1
ATOM 1528 C C . THR A 1 186 ? -15.982 -30.788 4.793 1.00 61.22 186 THR A C 1
ATOM 1530 O O . THR A 1 186 ? -14.866 -30.431 5.164 1.00 61.22 186 THR A O 1
ATOM 1533 N N . ASP A 1 187 ? -17.069 -30.571 5.537 1.00 70.56 187 ASP A N 1
ATOM 1534 C CA . ASP A 1 187 ? -16.998 -29.957 6.865 1.00 70.56 187 ASP A CA 1
ATOM 1535 C C . ASP A 1 187 ? -16.556 -30.993 7.920 1.00 70.56 187 ASP A C 1
ATOM 1537 O O . ASP A 1 187 ? -17.253 -31.992 8.113 1.00 70.56 187 ASP A O 1
ATOM 1541 N N . PRO A 1 188 ? -15.449 -30.773 8.655 1.00 64.88 188 PRO A N 1
ATOM 1542 C CA . PRO A 1 188 ? -14.993 -31.681 9.709 1.00 64.88 188 PRO A CA 1
ATOM 1543 C C . PRO A 1 188 ? -15.993 -31.854 10.863 1.00 64.88 188 PRO A C 1
ATOM 1545 O O . PRO A 1 188 ? -15.884 -32.825 11.604 1.00 64.88 188 PRO A O 1
ATOM 1548 N N . ARG A 1 189 ? -16.986 -30.964 11.021 1.00 63.22 189 ARG A N 1
ATOM 1549 C CA . ARG A 1 189 ? -18.085 -31.148 11.991 1.00 63.22 189 ARG A CA 1
ATOM 1550 C C . ARG A 1 189 ? -19.057 -32.264 11.598 1.00 63.22 189 ARG A C 1
ATOM 1552 O O . ARG A 1 189 ? -19.748 -32.784 12.466 1.00 63.22 189 ARG A O 1
ATOM 1559 N N . TYR A 1 190 ? -19.113 -32.591 10.307 1.00 57.34 190 TYR A N 1
ATOM 1560 C CA . TYR A 1 190 ? -19.960 -33.625 9.704 1.00 57.34 190 TYR A CA 1
ATOM 1561 C C . TYR A 1 190 ? -19.156 -34.678 8.946 1.00 57.34 190 TYR A C 1
ATOM 1563 O O . TYR A 1 190 ? -19.753 -35.534 8.295 1.00 57.34 190 TYR A O 1
ATOM 1571 N N . ALA A 1 191 ? -17.823 -34.666 9.058 1.00 58.53 191 ALA A N 1
ATOM 1572 C CA . ALA A 1 191 ? -17.043 -35.867 8.846 1.00 58.53 191 ALA A CA 1
ATOM 1573 C C . ALA A 1 191 ? -17.582 -36.880 9.854 1.00 58.53 191 ALA A C 1
ATOM 1575 O O . ALA A 1 191 ? -17.179 -36.896 11.018 1.00 58.53 191 ALA A O 1
ATOM 1576 N N . SER A 1 192 ? -18.579 -37.658 9.421 1.00 55.28 192 SER A N 1
ATOM 1577 C CA . SER A 1 192 ? -19.017 -38.844 10.120 1.00 55.28 192 SER A CA 1
ATOM 1578 C C . SER A 1 192 ? -17.725 -39.552 10.452 1.00 55.28 192 SER A C 1
ATOM 1580 O O . SER A 1 192 ? -16.944 -39.851 9.541 1.00 55.28 192 SER A O 1
ATOM 1582 N N . GLN A 1 193 ? -17.460 -39.742 11.741 1.00 55.22 193 GLN A N 1
ATOM 1583 C CA . GLN A 1 193 ? -16.557 -40.794 12.160 1.00 55.22 193 GLN A CA 1
ATOM 1584 C C . GLN A 1 193 ? -17.022 -41.990 11.344 1.00 55.22 193 GLN A C 1
ATOM 1586 O O . GLN A 1 193 ? -18.160 -42.419 11.523 1.00 55.22 193 GLN A O 1
ATOM 1591 N N . ILE A 1 194 ? -16.249 -42.379 10.324 1.00 48.03 194 ILE A N 1
ATOM 1592 C CA . ILE A 1 194 ? -16.576 -43.550 9.527 1.00 48.03 194 ILE A CA 1
ATOM 1593 C C . ILE A 1 194 ? -16.684 -44.622 10.586 1.00 48.03 194 ILE A C 1
ATOM 1595 O O . ILE A 1 194 ? -15.709 -44.910 11.283 1.00 48.03 194 ILE A O 1
ATOM 1599 N N . ASP A 1 195 ? -17.913 -45.063 10.818 1.00 49.38 195 ASP A N 1
ATOM 1600 C CA . ASP A 1 195 ? -18.205 -46.041 11.828 1.00 49.38 195 ASP A CA 1
ATOM 1601 C C . ASP A 1 195 ? -17.330 -47.244 11.484 1.00 49.38 195 ASP A C 1
ATOM 1603 O O . ASP A 1 195 ? -17.628 -48.009 10.567 1.00 49.38 195 ASP A O 1
ATOM 1607 N N . ASN A 1 196 ? -16.279 -47.475 12.272 1.00 49.97 196 ASN A N 1
ATOM 1608 C CA . ASN A 1 196 ? -15.529 -48.734 12.268 1.00 49.97 196 ASN A CA 1
ATOM 1609 C C . ASN A 1 196 ? -16.422 -49.931 12.683 1.00 49.97 196 ASN A C 1
ATOM 1611 O O . ASN A 1 196 ? -15.940 -51.042 12.892 1.00 49.97 196 ASN A O 1
ATOM 1615 N N . ARG A 1 197 ? -17.740 -49.718 12.798 1.00 46.09 197 ARG A N 1
ATOM 1616 C CA . ARG A 1 197 ? -18.778 -50.702 13.092 1.00 46.09 197 ARG A CA 1
ATOM 1617 C C . ARG A 1 197 ? -19.244 -51.483 11.862 1.00 46.09 197 ARG A C 1
ATOM 1619 O O . ARG A 1 197 ? -19.980 -52.445 12.037 1.00 46.09 197 ARG A O 1
ATOM 1626 N N . ILE A 1 198 ? -18.788 -51.145 10.650 1.00 42.81 198 ILE A N 1
ATOM 1627 C CA . ILE A 1 198 ? -18.938 -52.012 9.466 1.00 42.81 198 ILE A CA 1
ATOM 1628 C C . ILE A 1 198 ? -17.661 -52.839 9.258 1.00 42.81 198 ILE A C 1
ATOM 1630 O O . ILE A 1 198 ? -17.081 -52.898 8.179 1.00 42.81 198 ILE A O 1
ATOM 1634 N N . SER A 1 199 ? -17.200 -53.487 10.322 1.00 46.94 199 SER A N 1
ATOM 1635 C CA . SER A 1 199 ? -16.462 -54.735 10.179 1.00 46.94 199 SER A CA 1
ATOM 1636 C C . SER A 1 199 ? -17.467 -55.844 10.461 1.00 46.94 199 SER A C 1
ATOM 1638 O O . SER A 1 199 ? -17.910 -56.040 11.591 1.00 46.94 199 SER A O 1
ATOM 1640 N N . SER A 1 200 ? -17.908 -56.526 9.406 1.00 45.00 200 SER A N 1
ATOM 1641 C CA . SER A 1 200 ? -18.711 -57.738 9.540 1.00 45.00 200 SER A CA 1
ATOM 1642 C C . SER A 1 200 ? -18.007 -58.712 10.502 1.00 45.00 200 SER A C 1
ATOM 1644 O O . SER A 1 200 ? -16.793 -58.897 10.375 1.00 45.00 200 SER A O 1
ATOM 1646 N N . PRO A 1 201 ? -18.723 -59.404 11.412 1.00 48.25 201 PRO A N 1
ATOM 1647 C CA . PRO A 1 201 ? -18.117 -60.365 12.346 1.00 48.25 201 PRO A CA 1
ATOM 1648 C C . PRO A 1 201 ? -17.478 -61.588 11.663 1.00 48.25 201 PRO A C 1
ATOM 1650 O O . PRO A 1 201 ? -16.880 -62.435 12.320 1.00 48.25 201 PRO A O 1
ATOM 1653 N N . SER A 1 202 ? -17.612 -61.710 10.342 1.00 46.81 202 SER A N 1
ATOM 1654 C CA . SER A 1 202 ? -17.203 -62.870 9.554 1.00 46.81 202 SER A CA 1
ATOM 1655 C C . SER A 1 202 ? -15.740 -62.861 9.105 1.00 46.81 202 SER A C 1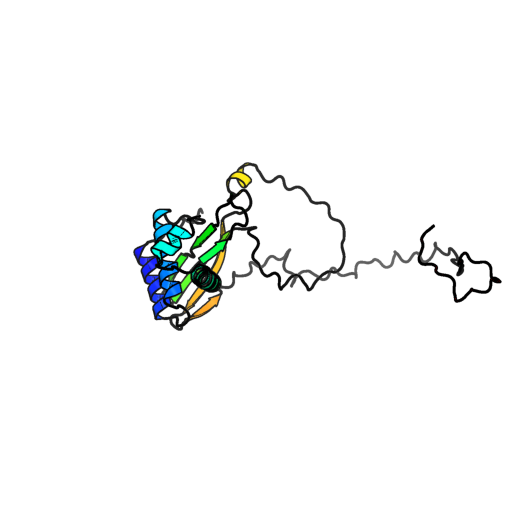
ATOM 1657 O O . SER A 1 202 ? -15.360 -63.754 8.357 1.00 46.81 202 SER A O 1
ATOM 1659 N N . ASN A 1 203 ? -14.911 -61.910 9.552 1.00 45.91 203 ASN A N 1
ATOM 1660 C CA . ASN A 1 203 ? -13.464 -61.940 9.285 1.00 45.91 203 ASN A CA 1
ATOM 1661 C C . ASN A 1 203 ? -12.619 -62.432 10.475 1.00 45.91 203 ASN A C 1
ATOM 1663 O O . ASN A 1 203 ? -11.407 -62.243 10.498 1.00 45.91 203 ASN A O 1
ATOM 1667 N N . ASN A 1 204 ? -13.245 -63.112 11.441 1.00 46.34 204 ASN A N 1
ATOM 1668 C CA . ASN A 1 204 ? -12.549 -63.910 12.453 1.00 46.34 204 ASN A CA 1
ATOM 1669 C C . ASN A 1 204 ? -12.309 -65.341 11.941 1.00 46.34 204 ASN A C 1
ATOM 1671 O O . ASN A 1 204 ? -12.777 -66.321 12.521 1.00 46.34 204 ASN A O 1
ATOM 1675 N N . SER A 1 205 ? -11.544 -65.496 10.859 1.00 47.03 205 SER A N 1
ATOM 1676 C CA . SER A 1 205 ? -10.874 -66.774 10.609 1.00 47.03 205 SER A CA 1
ATOM 1677 C C . SER A 1 205 ? -9.647 -66.859 11.518 1.00 47.03 205 SER A C 1
ATOM 1679 O O . SER A 1 205 ? -8.525 -66.552 11.125 1.00 47.03 205 SER A O 1
ATOM 1681 N N . ASN A 1 206 ? -9.877 -67.303 12.753 1.00 51.03 206 ASN A N 1
ATOM 1682 C CA . ASN A 1 206 ? -8.859 -67.637 13.754 1.00 51.03 206 ASN A CA 1
ATOM 1683 C C . ASN A 1 206 ? -8.052 -68.910 13.413 1.00 51.03 206 ASN A C 1
ATOM 1685 O O . ASN A 1 206 ? -7.546 -69.568 14.316 1.00 51.03 206 ASN A O 1
ATOM 1689 N N . HIS A 1 207 ? -7.919 -69.301 12.144 1.00 55.50 207 HIS A N 1
ATOM 1690 C CA . HIS A 1 207 ? -7.191 -70.506 11.728 1.00 55.50 207 HIS A CA 1
ATOM 1691 C C . HIS A 1 207 ? -6.406 -70.242 10.443 1.00 55.50 207 HIS A C 1
ATOM 1693 O O . HIS A 1 207 ? -6.917 -70.466 9.353 1.00 55.50 207 HIS A O 1
ATOM 1699 N N . ALA A 1 208 ? -5.178 -69.739 10.599 1.00 50.69 208 ALA A N 1
ATOM 1700 C CA . ALA A 1 208 ? -3.994 -70.031 9.776 1.00 50.69 208 ALA A CA 1
ATOM 1701 C C . ALA A 1 208 ? -2.967 -68.902 9.948 1.00 50.69 208 ALA A C 1
ATOM 1703 O O . ALA A 1 208 ? -2.909 -67.990 9.135 1.00 50.69 208 ALA A O 1
ATOM 1704 N N . ASN A 1 209 ? -2.209 -68.937 11.049 1.00 50.94 209 ASN A N 1
ATOM 1705 C CA . ASN A 1 209 ? -0.801 -68.515 11.121 1.00 50.94 209 ASN A CA 1
ATOM 1706 C C . ASN A 1 209 ? -0.266 -68.765 12.540 1.00 50.94 209 ASN A C 1
ATOM 1708 O O . ASN A 1 209 ? 0.154 -67.859 13.250 1.00 50.94 209 ASN A O 1
ATOM 1712 N N . HIS A 1 210 ? -0.260 -70.035 12.954 1.00 49.81 210 HIS A N 1
ATOM 1713 C CA . HIS A 1 210 ? 0.737 -70.498 13.914 1.00 49.81 210 HIS A CA 1
ATOM 1714 C C . HIS A 1 210 ? 1.986 -70.892 13.121 1.00 49.81 210 HIS A C 1
ATOM 1716 O O . HIS A 1 210 ? 2.177 -72.055 12.780 1.00 49.81 210 HIS A O 1
ATOM 1722 N N . GLN A 1 211 ? 2.838 -69.916 12.808 1.00 50.66 211 GLN A N 1
ATOM 1723 C CA . GLN A 1 211 ? 4.266 -70.196 12.705 1.00 50.66 211 GLN A CA 1
ATOM 1724 C C . GLN A 1 211 ? 4.881 -69.833 14.053 1.00 50.66 211 GLN A C 1
ATOM 1726 O O . GLN A 1 211 ? 4.866 -68.680 14.477 1.00 50.66 211 GLN A O 1
ATOM 1731 N N . ASN A 1 212 ? 5.361 -70.857 14.753 1.00 52.81 212 ASN A N 1
ATOM 1732 C CA . ASN A 1 212 ? 6.107 -70.734 15.995 1.00 52.81 212 ASN A CA 1
ATOM 1733 C C . ASN A 1 212 ? 7.367 -69.888 15.762 1.00 52.81 212 ASN A C 1
ATOM 1735 O O . ASN A 1 212 ? 8.374 -70.404 15.284 1.00 52.81 212 ASN A O 1
ATOM 1739 N N . SER A 1 213 ? 7.352 -68.614 16.149 1.00 49.44 213 SER A N 1
ATOM 1740 C CA . SER A 1 213 ? 8.584 -67.858 16.366 1.00 49.44 213 SER A CA 1
ATOM 1741 C C . SER A 1 213 ? 9.049 -68.103 17.801 1.00 49.44 213 SER A C 1
ATOM 1743 O O . SER A 1 213 ? 8.714 -67.351 18.718 1.00 49.44 213 SER A O 1
ATOM 1745 N N . GLN A 1 214 ? 9.798 -69.186 18.014 1.00 50.88 214 GLN A N 1
ATOM 1746 C CA . GLN A 1 214 ? 10.643 -69.266 19.201 1.00 50.88 214 GLN A CA 1
ATOM 1747 C C . GLN A 1 214 ? 11.660 -68.119 19.177 1.00 50.88 214 GLN A C 1
ATOM 1749 O O . GLN A 1 214 ? 12.179 -67.737 18.128 1.00 50.88 214 GLN A O 1
ATOM 1754 N N . SER A 1 215 ? 11.934 -67.566 20.353 1.00 51.72 215 SER A N 1
ATOM 1755 C CA . SER A 1 215 ? 12.909 -66.510 20.602 1.00 51.72 215 SER A CA 1
ATOM 1756 C C . SER A 1 215 ? 14.342 -66.996 20.353 1.00 51.72 215 SER A C 1
ATOM 1758 O O . SER A 1 215 ? 15.077 -67.360 21.269 1.00 51.72 215 SER A O 1
ATOM 1760 N N . GLY A 1 216 ? 14.774 -66.956 19.094 1.00 41.41 216 GLY A N 1
ATOM 1761 C CA . GLY A 1 216 ? 16.177 -67.080 18.714 1.00 41.41 216 GLY A CA 1
ATOM 1762 C C . GLY A 1 216 ? 16.926 -65.778 18.989 1.00 41.41 216 GLY A C 1
ATOM 1763 O O . GLY A 1 216 ? 17.029 -64.912 18.126 1.00 41.41 216 GLY A O 1
ATOM 1764 N N . ARG A 1 217 ? 17.466 -65.624 20.198 1.00 53.16 217 ARG A N 1
ATOM 1765 C CA . ARG A 1 217 ? 18.454 -64.586 20.509 1.00 53.16 217 ARG A CA 1
ATOM 1766 C C . ARG A 1 217 ? 19.781 -64.974 19.836 1.00 53.16 217 ARG A C 1
ATOM 1768 O O . ARG A 1 217 ? 20.627 -65.577 20.482 1.00 53.16 217 ARG A O 1
ATOM 1775 N N . SER A 1 218 ? 19.974 -64.663 18.551 1.00 46.84 218 SER A N 1
ATOM 1776 C CA . SER A 1 218 ? 21.279 -64.818 17.886 1.00 46.84 218 SER A CA 1
ATOM 1777 C C . SER A 1 218 ? 22.014 -63.478 17.833 1.00 46.84 218 SER A C 1
ATOM 1779 O O . SER A 1 218 ? 22.056 -62.796 16.811 1.00 46.84 218 SER A O 1
ATOM 1781 N N . GLY A 1 219 ? 22.623 -63.095 18.955 1.00 51.19 219 GLY A N 1
ATOM 1782 C CA . GLY A 1 219 ? 23.858 -62.330 18.858 1.00 51.19 219 GLY A CA 1
ATOM 1783 C C . GLY A 1 219 ? 24.895 -63.257 18.233 1.00 51.19 219 GLY A C 1
ATOM 1784 O O . GLY A 1 219 ? 25.169 -64.321 18.784 1.00 51.19 219 GLY A O 1
ATOM 1785 N N . LEU A 1 220 ? 25.432 -62.898 17.071 1.00 59.06 220 LEU A N 1
ATOM 1786 C CA . LEU A 1 220 ? 26.615 -63.546 16.508 1.00 59.06 220 LEU A CA 1
ATOM 1787 C C . LEU A 1 220 ? 27.810 -63.234 17.423 1.00 59.06 220 LEU A C 1
ATOM 1789 O O . LEU A 1 220 ? 28.578 -62.315 17.161 1.00 59.06 220 LEU A O 1
ATOM 1793 N N . ARG A 1 221 ? 27.949 -63.954 18.541 1.00 56.44 221 ARG A N 1
ATOM 1794 C CA . ARG A 1 221 ? 29.186 -63.975 19.325 1.00 56.44 221 ARG A CA 1
ATOM 1795 C C . ARG A 1 221 ? 29.328 -65.309 20.064 1.00 56.44 221 ARG A C 1
ATOM 1797 O O . ARG A 1 221 ? 28.437 -65.661 20.836 1.00 56.44 221 ARG A O 1
ATOM 1804 N N . PRO A 1 222 ? 30.429 -66.051 19.869 1.00 55.38 222 PRO A N 1
ATOM 1805 C CA . PRO A 1 222 ? 30.729 -67.225 20.678 1.00 55.38 222 PRO A CA 1
ATOM 1806 C C . PRO A 1 222 ? 30.992 -66.809 22.139 1.00 55.38 222 PRO A C 1
ATOM 1808 O O . PRO A 1 222 ? 31.714 -65.832 22.366 1.00 55.38 222 PRO A O 1
ATOM 1811 N N . PRO A 1 223 ? 30.440 -67.509 23.141 1.00 50.12 223 PRO A N 1
ATOM 1812 C CA . PRO A 1 223 ? 30.760 -67.249 24.541 1.00 50.12 223 PRO A CA 1
ATOM 1813 C C . PRO A 1 223 ? 32.165 -67.787 24.866 1.00 50.12 223 PRO A C 1
ATOM 1815 O O . PRO A 1 223 ? 32.438 -68.959 24.626 1.00 50.12 223 PRO A O 1
ATOM 1818 N N . GLY A 1 224 ? 33.057 -66.944 25.410 1.00 57.78 224 GLY A N 1
ATOM 1819 C CA . GLY A 1 224 ? 34.353 -67.393 25.954 1.00 57.78 224 GLY A CA 1
ATOM 1820 C C . GLY A 1 224 ? 35.563 -66.463 25.794 1.00 57.78 224 GLY A C 1
ATOM 1821 O O . GLY A 1 224 ? 36.609 -66.760 26.359 1.00 57.78 224 GLY A O 1
ATOM 1822 N N . VAL A 1 225 ? 35.463 -65.344 25.071 1.00 59.56 225 VAL A N 1
ATOM 1823 C CA . VAL A 1 225 ? 36.599 -64.414 24.905 1.00 59.56 225 VAL A CA 1
ATOM 1824 C C . VAL A 1 225 ? 36.504 -63.283 25.932 1.00 59.56 225 VAL A C 1
ATOM 1826 O O . VAL A 1 225 ? 35.503 -62.563 25.958 1.00 59.56 225 VAL A O 1
ATOM 1829 N N . GLN A 1 226 ? 37.524 -63.136 26.784 1.00 59.12 226 GLN A N 1
ATOM 1830 C CA . GLN A 1 226 ? 37.633 -62.008 27.716 1.00 59.12 226 GLN A CA 1
ATOM 1831 C C . GLN A 1 226 ? 37.814 -60.702 26.928 1.00 59.12 226 GLN A C 1
ATOM 1833 O O . GLN A 1 226 ? 38.528 -60.665 25.929 1.00 59.12 226 GLN A O 1
ATOM 1838 N N . ILE A 1 227 ? 37.107 -59.650 27.342 1.00 57.91 227 ILE A N 1
ATOM 1839 C CA . ILE A 1 227 ? 37.156 -58.328 26.709 1.00 57.91 227 ILE A CA 1
ATOM 1840 C C . ILE A 1 227 ? 38.362 -57.597 27.293 1.00 57.91 227 ILE A C 1
ATOM 1842 O O . ILE A 1 227 ? 38.410 -57.401 28.505 1.00 57.91 227 ILE A O 1
ATOM 1846 N N . ASP A 1 228 ? 39.315 -57.219 26.445 1.00 64.38 228 ASP A N 1
ATOM 1847 C CA . ASP A 1 228 ? 40.424 -56.352 26.840 1.00 64.38 228 ASP A CA 1
ATOM 1848 C C . ASP A 1 228 ? 39.879 -54.927 27.068 1.00 64.38 228 ASP A C 1
ATOM 1850 O O . ASP A 1 228 ? 39.284 -54.366 26.136 1.00 64.38 228 ASP A O 1
ATOM 1854 N N . PRO A 1 229 ? 39.973 -54.362 28.289 1.00 63.56 229 PRO A N 1
ATOM 1855 C CA . PRO A 1 229 ? 39.426 -53.041 28.593 1.00 63.56 229 PRO A CA 1
ATOM 1856 C C . PRO A 1 229 ? 40.156 -51.895 27.879 1.00 63.56 229 PRO A C 1
ATOM 1858 O O . PRO A 1 229 ? 39.580 -50.813 27.780 1.00 63.56 229 PRO A O 1
ATOM 1861 N N . ASP A 1 230 ? 41.360 -52.135 27.346 1.00 64.44 230 ASP A N 1
ATOM 1862 C CA . ASP A 1 230 ? 42.198 -51.093 26.738 1.00 64.44 230 ASP A CA 1
ATOM 1863 C C . ASP A 1 230 ? 42.165 -51.091 25.195 1.00 64.44 230 ASP A C 1
ATOM 1865 O O . ASP A 1 230 ? 42.893 -50.337 24.548 1.00 64.44 230 ASP A O 1
ATOM 1869 N N . ALA A 1 231 ? 41.312 -51.911 24.570 1.00 62.84 231 ALA A N 1
ATOM 1870 C CA . ALA A 1 231 ? 41.199 -51.958 23.113 1.00 62.84 231 ALA A CA 1
ATOM 1871 C C . ALA A 1 231 ? 40.320 -50.816 22.557 1.00 62.84 231 ALA A C 1
ATOM 1873 O O . ALA A 1 231 ? 39.147 -50.683 22.913 1.00 62.84 231 ALA A O 1
ATOM 1874 N N . ASP A 1 232 ? 40.872 -50.015 21.639 1.00 62.06 232 ASP A N 1
ATOM 1875 C CA . ASP A 1 232 ? 40.159 -48.930 20.954 1.00 62.06 232 ASP A CA 1
ATOM 1876 C C . ASP A 1 232 ? 39.420 -49.447 19.706 1.00 62.06 232 ASP A C 1
ATOM 1878 O O . ASP A 1 232 ? 40.013 -49.732 18.664 1.00 62.06 232 ASP A O 1
ATOM 1882 N N . TYR A 1 233 ? 38.097 -49.570 19.823 1.00 64.38 233 TYR A N 1
ATOM 1883 C CA . TYR A 1 233 ? 37.206 -50.082 18.775 1.00 64.38 233 TYR A CA 1
ATOM 1884 C C . TYR A 1 233 ? 36.670 -48.990 17.835 1.00 64.38 233 TYR A C 1
ATOM 1886 O O . TYR A 1 233 ? 35.702 -49.223 17.110 1.00 64.38 233 TYR A O 1
ATOM 1894 N N . SER A 1 234 ? 37.243 -47.784 17.856 1.00 62.84 234 SER A N 1
ATOM 1895 C CA . SER A 1 234 ? 36.747 -46.652 17.063 1.00 62.84 234 SER A CA 1
ATOM 1896 C C . SER A 1 234 ? 37.233 -46.619 15.607 1.00 62.84 234 SER A C 1
ATOM 1898 O O . SER A 1 234 ? 36.784 -45.765 14.839 1.00 62.84 234 SER A O 1
ATOM 1900 N N . VAL A 1 235 ? 38.080 -47.562 15.182 1.00 52.03 235 VAL A N 1
ATOM 1901 C CA . VAL A 1 235 ? 38.513 -47.673 13.780 1.00 52.03 235 VAL A CA 1
ATOM 1902 C C . VAL A 1 235 ? 37.650 -48.705 13.040 1.00 52.03 235 VAL A C 1
ATOM 1904 O O . VAL A 1 235 ? 37.662 -49.880 13.412 1.00 52.03 235 VAL A O 1
ATOM 1907 N N . PRO A 1 236 ? 36.894 -48.307 11.999 1.00 51.53 236 PRO A N 1
ATOM 1908 C CA . PRO A 1 236 ? 36.162 -49.253 11.171 1.00 51.53 236 PRO A CA 1
ATOM 1909 C C . PRO A 1 236 ? 37.137 -50.014 10.261 1.00 51.53 236 PRO A C 1
ATOM 1911 O O . PRO A 1 236 ? 38.061 -49.416 9.709 1.00 51.53 236 PRO A O 1
ATOM 1914 N N . LEU A 1 237 ? 36.922 -51.327 10.140 1.00 52.91 237 LEU A N 1
ATOM 1915 C CA . LEU A 1 237 ? 37.667 -52.228 9.249 1.00 52.91 237 LEU A CA 1
ATOM 1916 C C . LEU A 1 237 ? 37.559 -51.818 7.775 1.00 52.91 237 LEU A C 1
ATOM 1918 O O . LEU A 1 237 ? 36.432 -51.482 7.343 1.00 52.91 237 LEU A O 1
#

Mean predicted aligned error: 17.7 Å

Foldseek 3Di:
DPPPPPQADLVVQLVQVVLLVVLAPLDDLLLVLLLVLVSVVCVVVSVDPKDFDDPVSSCVSSVNDDPVSNVVSVVSCVVVLQKDWQDDPDPVDTIIMHGWGWDDDPFFIKTFRKDKPQRDDDDPPPPPPDDDDDDDDDPPPPPPPPVNQVQADVSGIHMDRPFMWTAGSNRDIDTPPPPPPDDCVDDPVNPPPPPPVPPDPPPPPVDDDPPDPDDPPDPPDDPDDDDDPPDDPPDDD